Protein AF-0000000078039984 (afdb_homodimer)

Solvent-accessible surface area (backbone atoms only — not comparable to full-atom values): 11390 Å² total; per-residue (Å²): 97,23,42,37,40,38,31,55,52,96,92,36,78,38,3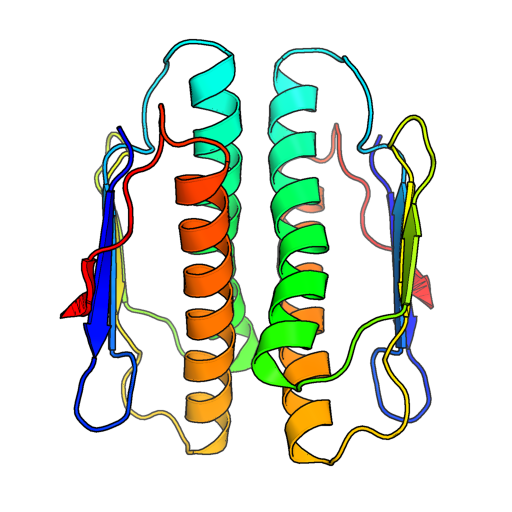5,42,36,39,32,44,51,37,68,92,58,56,72,70,52,41,32,51,24,34,27,52,49,44,49,55,51,37,45,48,52,35,43,23,71,75,57,74,42,66,49,49,73,47,69,43,90,81,45,27,34,38,34,42,34,61,55,80,86,60,50,73,70,40,42,50,50,50,50,52,51,49,50,37,43,50,53,43,49,45,50,42,16,70,77,37,54,87,46,24,44,73,62,43,78,80,94,24,44,39,38,38,32,57,52,98,92,36,76,39,36,39,37,37,32,44,50,38,67,93,57,56,72,70,52,41,32,52,24,34,26,53,48,44,49,56,51,36,45,48,51,36,42,23,71,75,57,74,41,66,48,49,74,47,69,44,91,80,46,26,34,40,34,43,35,60,54,79,86,61,50,74,70,41,43,51,51,50,49,52,50,48,50,38,44,50,54,43,48,46,50,41,18,69,76,36,54,87,46,25,44,72,61,43,80,80

Organism: NCBI:txid764290

Nearest PDB structures (foldseek):
  2idl-assembly1_A  TM=9.196E-01  e=1.134E-13  Streptococcus pneumoniae TIGR4
  2g0j-assembly2_C  TM=8.623E-01  e=5.498E-12  Streptococcus mutans
  2g0i-assembly1_A  TM=8.495E-01  e=1.062E-11  Streptococcus mutans
  7jvs-assembly1_D  TM=8.524E-01  e=1.211E-09  Staphylococcus aureus
  7kld-assembly1_B  TM=8.384E-01  e=1.797E-08  Staphylococcus aureus

Secondary structure (DSSP, 8-state):
-BEEEEEEETTEEEEEEEES--S---HHHHHHHHHHHHHHHHHHHHHHHHHS-PPEEEE-TTSSEEEEEPPSS--HHHHHHHHHHHHHHHHHHHHHHHH-TTTBPPPEE-/-BEEEEEEETTEEEEEEEES--S---HHHHHHHHHHHHHHHHHHHHHHHHHS-PPEEEE-TTSSEEEEEPPSS--HHHHHHHHHHHHHHHHHHHHHHHH-TTTBPPPEE-

Radius of gyration: 16.55 Å; Cα contacts (8 Å, |Δi|>4): 396; chains: 2; bounding box: 42×43×38 Å

pLDDT: mean 94.99, std 7.24, range [64.06, 98.94]

InterPro domains:
  IPR007422 Cysteine protease Prp [PF04327] (1-104)
  IPR007422 Cysteine protease Prp [PTHR39178] (1-104)
  IPR007422 Cysteine protease Prp [cd16332] (1-104)
  IPR036764 Cysteine protease Prp superfamily [G3DSA:3.30.70.1490] (1-109)
  IPR036764 Cysteine protease Prp superfamily [SSF118010] (1-105)

Structure (mmCIF, N/CA/C/O backbone):
data_AF-0000000078039984-model_v1
#
loop_
_entity.id
_entity.type
_entity.pdbx_description
1 polymer 'Ribosomal processing cysteine protease Prp'
#
loop_
_atom_site.group_PDB
_atom_site.id
_atom_site.type_symbol
_atom_site.label_atom_id
_atom_site.label_alt_id
_atom_site.label_comp_id
_atom_site.label_asym_id
_atom_site.label_entity_id
_atom_site.label_seq_id
_atom_site.pdbx_PDB_ins_code
_atom_site.Cartn_x
_atom_site.Cartn_y
_atom_site.Cartn_z
_atom_site.occupancy
_atom_site.B_iso_or_equiv
_atom_site.auth_seq_id
_atom_site.auth_comp_id
_atom_site.auth_asym_id
_atom_site.auth_atom_id
_atom_site.pdbx_PDB_model_num
ATOM 1 N N . MET A 1 1 ? 14.32 14.469 5.02 1 92.88 1 MET A N 1
ATOM 2 C CA . MET A 1 1 ? 14.359 13.742 3.756 1 92.88 1 MET A CA 1
ATOM 3 C C . MET A 1 1 ? 14.172 12.242 3.986 1 92.88 1 MET A C 1
ATOM 5 O O . MET A 1 1 ? 14.812 11.664 4.867 1 92.88 1 MET A O 1
ATOM 9 N N . ILE A 1 2 ? 13.344 11.734 3.363 1 95.94 2 ILE A N 1
ATOM 10 C CA . ILE A 1 2 ? 13.047 10.312 3.498 1 95.94 2 ILE A CA 1
ATOM 11 C C . ILE A 1 2 ? 13.914 9.5 2.537 1 95.94 2 ILE A C 1
ATOM 13 O O . ILE A 1 2 ? 14.008 9.828 1.351 1 95.94 2 ILE A O 1
ATOM 17 N N . GLN A 1 3 ? 14.547 8.43 2.988 1 97.31 3 GLN A N 1
ATOM 18 C CA . GLN A 1 3 ? 15.391 7.547 2.191 1 97.31 3 GLN A CA 1
ATOM 19 C C . GLN A 1 3 ? 14.945 6.09 2.32 1 97.31 3 GLN A C 1
ATOM 21 O O . GLN A 1 3 ? 14.57 5.645 3.406 1 97.31 3 GLN A O 1
ATOM 26 N N . ALA A 1 4 ? 14.977 5.426 1.217 1 98.69 4 ALA A N 1
ATOM 27 C CA . ALA A 1 4 ? 14.672 3.996 1.201 1 98.69 4 ALA A CA 1
ATOM 28 C C . ALA A 1 4 ? 15.797 3.197 0.554 1 98.69 4 ALA A C 1
ATOM 30 O O . ALA A 1 4 ? 16.375 3.633 -0.44 1 98.69 4 ALA A O 1
ATOM 31 N N . VAL A 1 5 ? 16.109 2.027 1.113 1 98.88 5 VAL A N 1
ATOM 32 C CA . VAL A 1 5 ? 17.062 1.066 0.567 1 98.88 5 VAL A CA 1
ATOM 33 C C . VAL A 1 5 ? 16.391 -0.301 0.433 1 98.88 5 VAL A C 1
ATOM 35 O O . VAL A 1 5 ? 15.828 -0.82 1.398 1 98.88 5 VAL A O 1
ATOM 38 N N . PHE A 1 6 ? 16.453 -0.852 -0.681 1 98.88 6 PHE A N 1
ATOM 39 C CA . PHE A 1 6 ? 15.945 -2.191 -0.953 1 98.88 6 PHE A CA 1
ATOM 40 C C . PHE A 1 6 ? 17.094 -3.164 -1.21 1 98.88 6 PHE A C 1
ATOM 42 O O . PHE A 1 6 ? 18.047 -2.832 -1.913 1 98.88 6 PHE A O 1
ATOM 49 N N . THR A 1 7 ? 16.969 -4.32 -0.694 1 98.81 7 THR A N 1
ATOM 50 C CA . THR A 1 7 ? 18.016 -5.328 -0.874 1 98.81 7 THR A CA 1
ATOM 51 C C . THR A 1 7 ? 17.453 -6.582 -1.535 1 98.81 7 THR A C 1
ATOM 53 O O . THR A 1 7 ? 16.391 -7.078 -1.135 1 98.81 7 THR A O 1
ATOM 56 N N . LYS A 1 8 ? 18.156 -7.039 -2.531 1 98.06 8 LYS A N 1
ATOM 57 C CA . LYS A 1 8 ? 17.797 -8.289 -3.193 1 98.06 8 LYS A CA 1
ATOM 58 C C . LYS A 1 8 ? 18.719 -9.43 -2.742 1 98.06 8 LYS A C 1
ATOM 60 O O . LYS A 1 8 ? 19.922 -9.25 -2.646 1 98.06 8 LYS A O 1
ATOM 65 N N . GLY A 1 9 ? 18.125 -10.508 -2.424 1 94.81 9 GLY A N 1
ATOM 66 C CA . GLY A 1 9 ? 18.859 -11.75 -2.211 1 94.81 9 GLY A CA 1
ATOM 67 C C . GLY A 1 9 ? 18.734 -12.719 -3.367 1 94.81 9 GLY A C 1
ATOM 68 O O . GLY A 1 9 ? 18.359 -12.328 -4.477 1 94.81 9 GLY A O 1
ATOM 69 N N . ALA A 1 10 ? 19.031 -14 -3.164 1 91.44 10 ALA A N 1
ATOM 70 C CA . ALA A 1 10 ? 19.031 -15.039 -4.195 1 91.44 10 ALA A CA 1
ATOM 71 C C . ALA A 1 10 ? 17.625 -15.273 -4.734 1 91.44 10 ALA A C 1
ATOM 73 O O . ALA A 1 10 ? 17.453 -15.555 -5.922 1 91.44 10 ALA A O 1
ATOM 74 N N . SER A 1 11 ? 16.609 -15.117 -3.842 1 92.88 11 SER A N 1
ATOM 75 C CA . SER A 1 11 ? 15.25 -15.469 -4.215 1 92.88 11 SER A CA 1
ATOM 76 C C . SER A 1 11 ? 14.398 -14.227 -4.453 1 92.88 11 SER A C 1
ATOM 78 O O . SER A 1 11 ? 13.172 -14.312 -4.527 1 92.88 11 SER A O 1
ATOM 80 N N . GLY A 1 12 ? 15.086 -13.055 -4.555 1 97.31 12 GLY A N 1
ATOM 81 C CA . GLY A 1 12 ? 14.328 -11.828 -4.746 1 97.31 12 GLY A CA 1
ATOM 82 C C . GLY A 1 12 ? 14.555 -10.812 -3.645 1 97.31 12 GLY A C 1
ATOM 83 O O . GLY A 1 12 ? 15.617 -10.781 -3.025 1 97.31 12 GLY A O 1
ATOM 84 N N . TRP A 1 13 ? 13.57 -9.945 -3.439 1 98.69 13 TRP A N 1
ATOM 85 C CA . TRP A 1 13 ? 13.68 -8.922 -2.402 1 98.69 13 TRP A CA 1
ATOM 86 C C . TRP A 1 13 ? 13.836 -9.555 -1.025 1 98.69 13 TRP A C 1
ATOM 88 O O . TRP A 1 13 ? 13.094 -10.484 -0.677 1 98.69 13 TRP A O 1
ATOM 98 N N . SER A 1 14 ? 14.695 -9.008 -0.249 1 98.5 14 SER A N 1
ATOM 99 C CA . SER A 1 14 ? 14.961 -9.664 1.025 1 98.5 14 SER A CA 1
ATOM 100 C C . SER A 1 14 ? 14.805 -8.695 2.191 1 98.5 14 SER A C 1
ATOM 102 O O . SER A 1 14 ? 14.625 -9.109 3.336 1 98.5 14 SER A O 1
ATOM 104 N N . GLU A 1 15 ? 14.93 -7.359 1.892 1 98.56 15 GLU A N 1
ATOM 105 C CA . GLU A 1 15 ? 14.938 -6.387 2.979 1 98.56 15 GLU A CA 1
ATOM 106 C C . GLU A 1 15 ? 14.625 -4.984 2.467 1 98.56 15 GLU A C 1
ATOM 108 O O . GLU A 1 15 ? 15.039 -4.609 1.368 1 98.56 15 GLU A O 1
ATOM 113 N N . MET A 1 16 ? 13.93 -4.195 3.266 1 98.44 16 MET A N 1
ATOM 114 C CA . MET A 1 16 ? 13.758 -2.766 3.029 1 98.44 16 MET A CA 1
ATOM 115 C C . MET A 1 16 ? 14.094 -1.962 4.281 1 98.44 16 MET A C 1
ATOM 117 O O . MET A 1 16 ? 13.75 -2.365 5.395 1 98.44 16 MET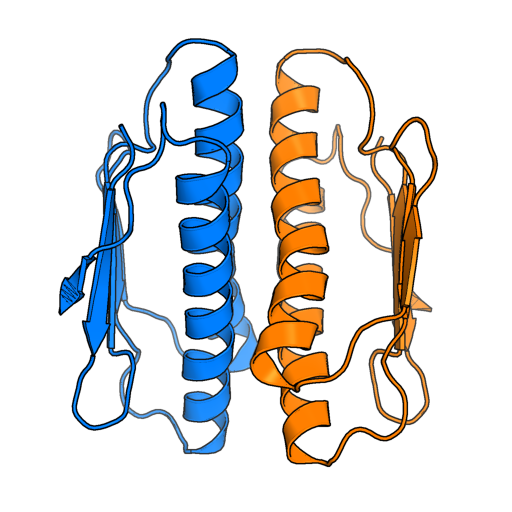 A O 1
ATOM 121 N N . GLU A 1 17 ? 14.734 -0.892 4.047 1 98.19 17 GLU A N 1
ATOM 122 C CA . GLU A 1 17 ? 15 0.1 5.082 1 98.19 17 GLU A CA 1
ATOM 123 C C . GLU A 1 17 ? 14.484 1.477 4.676 1 98.19 17 GLU A C 1
ATOM 125 O O . GLU A 1 17 ? 14.703 1.919 3.547 1 98.19 17 GLU A O 1
ATOM 130 N N . VAL A 1 18 ? 13.812 2.094 5.605 1 97.62 18 VAL A N 1
ATOM 131 C CA . VAL A 1 18 ? 13.312 3.445 5.379 1 97.62 18 VAL A CA 1
ATOM 132 C C . VAL A 1 18 ? 13.703 4.344 6.551 1 97.62 18 VAL A C 1
ATOM 134 O O . VAL A 1 18 ? 13.539 3.961 7.711 1 97.62 18 VAL A O 1
ATOM 137 N N . SER A 1 19 ? 14.234 5.477 6.238 1 95.56 19 SER A N 1
ATOM 138 C CA . SER A 1 19 ? 14.625 6.43 7.273 1 95.56 19 SER A CA 1
ATOM 139 C C . SER A 1 19 ? 14.203 7.848 6.902 1 95.56 19 SER A C 1
ATOM 141 O O . SER A 1 19 ? 13.906 8.125 5.742 1 95.56 19 SER A O 1
ATOM 143 N N . GLY A 1 20 ? 14.023 8.688 7.973 1 93.38 20 GLY A N 1
ATOM 144 C CA . GLY A 1 20 ? 13.781 10.109 7.75 1 93.38 20 GLY A CA 1
ATOM 145 C C . GLY A 1 20 ? 12.305 10.445 7.609 1 93.38 20 GLY A C 1
ATOM 146 O O . GLY A 1 20 ? 11.961 11.555 7.188 1 93.38 20 GLY A O 1
ATOM 147 N N . HIS A 1 21 ? 11.445 9.477 7.922 1 87.12 21 HIS A N 1
ATOM 148 C CA . HIS A 1 21 ? 10.023 9.68 7.672 1 87.12 21 HIS A CA 1
ATOM 149 C C . HIS A 1 21 ? 9.297 10.094 8.945 1 87.12 21 HIS A C 1
ATOM 151 O O . HIS A 1 21 ? 8.062 10.164 8.969 1 87.12 21 HIS A O 1
ATOM 157 N N . ALA A 1 22 ? 10.188 9.891 10.078 1 77.69 22 ALA A N 1
ATOM 158 C CA . ALA A 1 22 ? 9.586 10.383 11.312 1 77.69 22 ALA A CA 1
ATOM 159 C C . ALA A 1 22 ? 9.867 11.867 11.508 1 77.69 22 ALA A C 1
ATOM 161 O O . ALA A 1 22 ? 10.906 12.367 11.07 1 77.69 22 ALA A O 1
ATOM 162 N N . GLY A 1 23 ? 8.961 12.664 12.055 1 65.56 23 GLY A N 1
ATOM 163 C CA . GLY A 1 23 ? 9.266 14.016 12.477 1 65.56 23 GLY A CA 1
ATOM 164 C C . GLY A 1 23 ? 8.188 15.016 12.109 1 65.56 23 GLY A C 1
ATOM 165 O O . GLY A 1 23 ? 7.305 14.719 11.305 1 65.56 23 GLY A O 1
ATOM 166 N N . SER A 1 24 ? 8.031 15.906 13.086 1 64.19 24 SER A N 1
ATOM 167 C CA . SER A 1 24 ? 7.184 17.094 12.945 1 64.19 24 SER A CA 1
ATOM 168 C C . SER A 1 2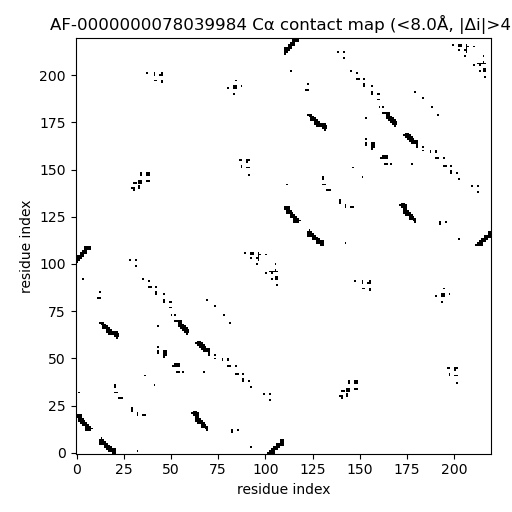4 ? 7.852 18.141 12.062 1 64.19 24 SER A C 1
ATOM 170 O O . SER A 1 24 ? 8.992 18.547 12.32 1 64.19 24 SER A O 1
ATOM 172 N N . GLY A 1 25 ? 7.574 17.938 10.711 1 68.56 25 GLY A N 1
ATOM 173 C CA . GLY A 1 25 ? 8.055 19.016 9.852 1 68.56 25 GLY A CA 1
ATOM 174 C C . GLY A 1 25 ? 6.949 19.906 9.336 1 68.56 25 GLY A C 1
ATOM 175 O O . GLY A 1 25 ? 5.918 20.078 9.992 1 68.56 25 GLY A O 1
ATOM 176 N N . GLU A 1 26 ? 7.27 20.531 8.391 1 83.81 26 GLU A N 1
ATOM 177 C CA . GLU A 1 26 ? 6.285 21.359 7.695 1 83.81 26 GLU A CA 1
ATOM 178 C C . GLU A 1 26 ? 5.102 20.516 7.223 1 83.81 26 GLU A C 1
ATOM 180 O O . GLU A 1 26 ? 5.223 19.312 7.047 1 83.81 26 GLU A O 1
ATOM 185 N N . TYR A 1 27 ? 3.951 21.156 7.16 1 86.62 27 TYR A N 1
ATOM 186 C CA . TYR A 1 27 ? 2.693 20.531 6.785 1 86.62 27 TYR A CA 1
ATOM 187 C C . TYR A 1 27 ? 2.891 19.578 5.617 1 86.62 27 TYR A C 1
ATOM 189 O O . TYR A 1 27 ? 2.475 18.406 5.68 1 86.62 27 TYR A O 1
ATOM 197 N N . GLY A 1 28 ? 3.572 19.938 4.547 1 89.5 28 GLY A N 1
ATOM 198 C CA . GLY A 1 28 ? 3.824 19.109 3.383 1 89.5 28 GLY A CA 1
ATOM 199 C C . GLY A 1 28 ? 4.637 17.859 3.699 1 89.5 28 GLY A C 1
ATOM 200 O O . GLY A 1 28 ? 4.34 16.781 3.195 1 89.5 28 GLY A O 1
ATOM 201 N N . PHE A 1 29 ? 5.543 18 4.508 1 93.56 29 PHE A N 1
ATOM 202 C CA . PHE A 1 29 ? 6.379 16.875 4.918 1 93.56 29 PHE A CA 1
ATOM 203 C C . PHE A 1 29 ? 5.562 15.852 5.707 1 93.56 29 PHE A C 1
ATOM 205 O O . PHE A 1 29 ? 5.695 14.648 5.488 1 93.56 29 PHE A O 1
ATOM 212 N N . ASP A 1 30 ? 4.703 16.328 6.598 1 92.94 30 ASP A N 1
ATOM 213 C CA . ASP A 1 30 ? 3.867 15.445 7.402 1 92.94 30 ASP A CA 1
ATOM 214 C C . ASP A 1 30 ? 2.953 14.602 6.516 1 92.94 30 ASP A C 1
ATOM 216 O O . ASP A 1 30 ? 2.709 13.422 6.805 1 92.94 30 ASP A O 1
ATOM 220 N N . ILE A 1 31 ? 2.479 15.156 5.414 1 93.38 31 ILE A N 1
ATOM 221 C CA . ILE A 1 31 ? 1.598 14.477 4.473 1 93.38 31 ILE A CA 1
ATOM 222 C C . ILE A 1 31 ? 2.354 13.344 3.789 1 93.38 31 ILE A C 1
ATOM 224 O O . ILE A 1 31 ? 1.863 12.211 3.73 1 93.38 31 ILE A O 1
ATOM 228 N N . VAL A 1 32 ? 3.576 13.648 3.367 1 95.62 32 VAL A N 1
ATOM 229 C CA . VAL A 1 32 ? 4.391 12.664 2.664 1 95.62 32 VAL A CA 1
ATOM 230 C C . VAL A 1 32 ? 4.832 11.57 3.635 1 95.62 32 VAL A C 1
ATOM 232 O O . VAL A 1 32 ? 4.84 10.391 3.287 1 95.62 32 VAL A O 1
ATOM 235 N N . CYS A 1 33 ? 5.152 11.961 4.824 1 95.19 33 CYS A N 1
ATOM 236 C CA . CYS A 1 33 ? 5.535 10.984 5.844 1 95.19 33 CYS A CA 1
ATOM 237 C C . CYS A 1 33 ? 4.402 10 6.102 1 95.19 33 CYS A C 1
ATOM 239 O O . CYS A 1 33 ? 4.648 8.805 6.281 1 95.19 33 CYS A O 1
ATOM 241 N N . SER A 1 34 ? 3.191 10.523 6.211 1 94.44 34 SER A N 1
ATOM 242 C CA . SER A 1 34 ? 2.031 9.664 6.418 1 94.44 34 SER A CA 1
ATOM 243 C C . SER A 1 34 ? 1.876 8.656 5.281 1 94.44 34 SER A C 1
ATOM 245 O O . SER A 1 34 ? 1.591 7.48 5.52 1 94.44 34 SER A O 1
ATOM 247 N N . ALA A 1 35 ? 2.037 9.102 4.035 1 96.31 35 ALA A N 1
ATOM 248 C CA . ALA A 1 35 ? 1.955 8.227 2.869 1 96.31 35 ALA A CA 1
ATOM 249 C C . ALA A 1 35 ? 3.004 7.121 2.939 1 96.31 35 ALA A C 1
ATOM 251 O O . ALA A 1 35 ? 2.693 5.949 2.723 1 96.31 35 ALA A O 1
ATOM 252 N N . VAL A 1 36 ? 4.219 7.441 3.291 1 97.44 36 VAL A N 1
ATOM 253 C CA . VAL A 1 36 ? 5.324 6.492 3.365 1 97.44 36 VAL A CA 1
ATOM 254 C C . VAL A 1 36 ? 5.074 5.496 4.496 1 97.44 36 VAL A C 1
ATOM 256 O O . VAL A 1 36 ? 5.25 4.289 4.316 1 97.44 36 VAL A O 1
ATOM 259 N N . SER A 1 37 ? 4.668 5.977 5.648 1 95.62 37 SER A N 1
ATOM 260 C CA . SER A 1 37 ? 4.383 5.109 6.785 1 95.62 37 SER A CA 1
ATOM 261 C C . SER A 1 37 ? 3.271 4.117 6.461 1 95.62 37 SER A C 1
ATOM 263 O O . SER A 1 37 ? 3.367 2.936 6.797 1 95.62 37 SER A O 1
ATOM 265 N N . MET A 1 38 ? 2.219 4.617 5.848 1 97.25 38 MET A N 1
ATOM 266 C CA . MET A 1 38 ? 1.103 3.752 5.484 1 97.25 38 MET A CA 1
ATOM 267 C C . MET A 1 38 ? 1.561 2.641 4.543 1 97.25 38 MET A C 1
ATOM 269 O O . MET A 1 38 ? 1.209 1.476 4.734 1 97.25 38 MET A O 1
ATOM 273 N N . LEU A 1 39 ? 2.354 2.979 3.549 1 98.5 39 LEU A N 1
ATOM 274 C CA . LEU A 1 39 ? 2.83 1.999 2.578 1 98.5 39 LEU A CA 1
ATOM 275 C C . LEU A 1 39 ? 3.672 0.923 3.258 1 98.5 39 LEU A C 1
ATOM 277 O O . LEU A 1 39 ? 3.432 -0.271 3.064 1 98.5 39 LEU A O 1
ATOM 281 N N . THR A 1 40 ? 4.605 1.323 4.074 1 98.19 40 THR A N 1
ATOM 282 C CA . THR A 1 40 ? 5.613 0.404 4.59 1 98.19 40 THR A CA 1
ATOM 283 C C . THR A 1 40 ? 5.059 -0.407 5.758 1 98.19 40 THR A C 1
ATOM 285 O O . THR A 1 40 ? 5.309 -1.61 5.859 1 98.19 40 THR A O 1
ATOM 288 N N . LEU A 1 41 ? 4.297 0.241 6.621 1 97.19 41 LEU A N 1
ATOM 289 C CA . LEU A 1 41 ? 3.732 -0.492 7.75 1 97.19 41 LEU A CA 1
ATOM 290 C C . LEU A 1 41 ? 2.611 -1.42 7.293 1 97.19 41 LEU A C 1
ATOM 292 O O . LEU A 1 41 ? 2.467 -2.529 7.812 1 97.19 41 LEU A O 1
ATOM 296 N N . ASN A 1 42 ? 1.811 -0.962 6.418 1 98.75 42 ASN A N 1
ATOM 297 C CA . ASN A 1 42 ? 0.79 -1.851 5.867 1 98.75 42 ASN A CA 1
ATOM 298 C C . ASN A 1 42 ? 1.411 -3.059 5.176 1 98.75 42 ASN A C 1
ATOM 300 O O . ASN A 1 42 ? 0.853 -4.156 5.211 1 98.75 42 ASN A O 1
ATOM 304 N N . PHE A 1 43 ? 2.541 -2.881 4.457 1 98.88 43 PHE A N 1
ATOM 305 C CA . PHE A 1 43 ? 3.297 -3.98 3.873 1 98.88 43 PHE A CA 1
ATOM 306 C C . PHE A 1 43 ? 3.6 -5.047 4.922 1 98.88 43 PHE A C 1
ATOM 308 O O . PHE A 1 43 ? 3.268 -6.219 4.734 1 98.88 43 PHE A O 1
ATOM 315 N N . ALA A 1 44 ? 4.145 -4.672 6.008 1 98.56 44 ALA A N 1
ATOM 316 C CA . ALA A 1 44 ? 4.496 -5.613 7.066 1 98.56 44 ALA A CA 1
ATOM 317 C C . ALA A 1 44 ? 3.252 -6.312 7.609 1 98.56 44 ALA A C 1
ATOM 319 O O . ALA A 1 44 ? 3.248 -7.535 7.793 1 98.56 44 ALA A O 1
ATOM 320 N N . ASN A 1 45 ? 2.186 -5.586 7.848 1 98.44 45 ASN A N 1
ATOM 321 C CA . ASN A 1 45 ? 0.945 -6.16 8.359 1 98.44 45 ASN A CA 1
ATOM 322 C C . ASN A 1 45 ? 0.322 -7.133 7.363 1 98.44 45 ASN A C 1
ATOM 324 O O . ASN A 1 45 ? -0.153 -8.203 7.75 1 98.44 45 ASN A O 1
ATOM 328 N N . SER A 1 46 ? 0.283 -6.723 6.109 1 98.88 46 SER A N 1
ATOM 329 C CA . SER A 1 46 ? -0.289 -7.566 5.066 1 98.88 46 SER A CA 1
ATOM 330 C C . SER A 1 46 ? 0.476 -8.883 4.938 1 98.88 46 SER A C 1
ATOM 332 O O . SER A 1 46 ? -0.126 -9.938 4.742 1 98.88 46 SER A O 1
ATOM 334 N N . VAL A 1 47 ? 1.831 -8.805 5.004 1 98.81 47 VAL A N 1
ATOM 335 C CA . VAL A 1 47 ? 2.641 -10.016 4.949 1 98.81 47 VAL A CA 1
ATOM 336 C C . VAL A 1 47 ? 2.211 -10.977 6.062 1 98.81 47 VAL A C 1
ATOM 338 O O . VAL A 1 47 ? 1.977 -12.164 5.812 1 98.81 47 VAL A O 1
ATOM 341 N N . GLU A 1 48 ? 2.1 -10.445 7.223 1 98.56 48 GLU A N 1
ATOM 342 C CA . GLU A 1 48 ? 1.718 -11.281 8.352 1 98.56 48 GLU A CA 1
ATOM 343 C C . GLU A 1 48 ? 0.344 -11.914 8.133 1 98.56 48 GLU A C 1
ATOM 345 O O . GLU A 1 48 ? 0.177 -13.125 8.289 1 98.56 48 GLU A O 1
ATOM 350 N N . VAL A 1 49 ? -0.621 -11.125 7.789 1 98.69 49 VAL A N 1
ATOM 351 C CA . VAL A 1 49 ? -2.002 -11.586 7.672 1 98.69 49 VAL A CA 1
ATOM 352 C C . VAL A 1 49 ? -2.125 -12.578 6.52 1 98.69 49 VAL A C 1
ATOM 354 O O . VAL A 1 49 ? -2.809 -13.594 6.641 1 98.69 49 VAL A O 1
ATOM 357 N N . LEU A 1 50 ? -1.424 -12.352 5.406 1 98.75 50 LEU A N 1
ATOM 358 C CA . LEU A 1 50 ? -1.657 -13.133 4.195 1 98.75 50 LEU A CA 1
ATOM 359 C C . LEU A 1 50 ? -0.776 -14.375 4.168 1 98.75 50 LEU A C 1
ATOM 361 O O . LEU A 1 50 ? -1.067 -15.328 3.447 1 98.75 50 LEU A O 1
ATOM 365 N N . THR A 1 51 ? 0.337 -14.398 4.914 1 98.5 51 THR A N 1
ATOM 366 C CA . THR A 1 51 ? 1.245 -15.539 4.852 1 98.5 51 THR A CA 1
ATOM 367 C C . THR A 1 51 ? 1.245 -16.297 6.172 1 98.5 51 THR A C 1
ATOM 369 O O . THR A 1 51 ? 1.729 -17.438 6.238 1 98.5 51 THR A O 1
ATOM 372 N N . GLY A 1 52 ? 0.729 -15.625 7.227 1 98.19 52 GLY A N 1
ATOM 373 C CA . GLY A 1 52 ? 0.814 -16.203 8.555 1 98.19 52 GLY A CA 1
ATOM 374 C C . GLY A 1 52 ? 2.209 -16.141 9.148 1 98.19 52 GLY A C 1
ATOM 375 O O . GLY A 1 52 ? 2.482 -16.766 10.172 1 98.19 52 GLY A O 1
ATOM 376 N N . ARG A 1 53 ? 3.084 -15.43 8.469 1 97.5 53 ARG A N 1
ATOM 377 C CA . ARG A 1 53 ? 4.465 -15.266 8.914 1 97.5 53 ARG A CA 1
ATOM 378 C C . ARG A 1 53 ? 4.762 -13.812 9.258 1 97.5 53 ARG A C 1
ATOM 380 O O . ARG A 1 53 ? 4.379 -12.898 8.523 1 97.5 53 ARG A O 1
ATOM 387 N N . GLU A 1 54 ? 5.422 -13.656 10.328 1 96.12 54 GLU A N 1
ATOM 388 C CA . GLU A 1 54 ? 5.754 -12.297 10.742 1 96.12 54 GLU A CA 1
ATOM 389 C C . GLU A 1 54 ? 7.07 -11.844 10.125 1 96.12 54 GLU A C 1
ATOM 391 O O . GLU A 1 54 ? 8.094 -12.523 10.25 1 96.12 54 GLU A O 1
ATOM 396 N N . ALA A 1 55 ? 7.039 -10.695 9.445 1 94.44 55 ALA A N 1
ATOM 397 C CA . ALA A 1 55 ? 8.297 -10.062 9.055 1 94.44 55 ALA A CA 1
ATOM 398 C C . ALA A 1 55 ? 9.055 -9.555 10.273 1 94.44 55 ALA A C 1
ATOM 400 O O . ALA A 1 55 ? 8.453 -9.164 11.273 1 94.44 55 ALA A O 1
ATOM 401 N N . GLN A 1 56 ? 10.305 -9.617 10.281 1 94.69 56 GLN A N 1
ATOM 402 C CA . GLN A 1 56 ? 11.086 -8.961 11.32 1 94.69 56 GLN A CA 1
ATOM 403 C C . GLN A 1 56 ? 11.125 -7.453 11.109 1 94.69 56 GLN A C 1
ATOM 405 O O . GLN A 1 56 ? 11.516 -6.98 10.039 1 94.69 56 GLN A O 1
ATOM 410 N N . ILE A 1 57 ? 10.719 -6.758 12.078 1 96.62 57 ILE A N 1
ATOM 411 C CA . ILE A 1 57 ? 10.641 -5.309 11.969 1 96.62 57 ILE A CA 1
ATOM 412 C C . ILE A 1 57 ? 11.539 -4.66 13.023 1 96.62 57 ILE A C 1
ATOM 414 O O . ILE A 1 57 ? 11.484 -5.023 14.195 1 96.62 57 ILE A O 1
ATOM 418 N N . GLU A 1 58 ? 12.391 -3.84 12.578 1 95.12 58 GLU A N 1
ATOM 419 C CA . GLU A 1 58 ? 13.148 -2.951 13.453 1 95.12 58 GLU A CA 1
ATOM 420 C C . GLU A 1 58 ? 12.719 -1.499 13.273 1 95.12 58 GLU A C 1
ATOM 422 O O . GLU A 1 58 ? 12.695 -0.987 12.148 1 95.12 58 GLU A O 1
ATOM 427 N N . MET A 1 59 ? 12.344 -0.836 14.336 1 92.31 59 MET A N 1
ATOM 428 C CA . MET A 1 59 ? 11.922 0.562 14.305 1 92.31 59 MET A CA 1
ATOM 429 C C . MET A 1 59 ? 12.633 1.369 15.383 1 92.31 59 MET A C 1
ATOM 431 O O . MET A 1 59 ? 12.875 0.863 16.484 1 92.31 59 MET A O 1
ATOM 435 N N . ALA A 1 60 ? 13.008 2.586 15.016 1 86.56 60 ALA A N 1
ATOM 436 C CA . ALA A 1 60 ? 13.547 3.482 16.031 1 86.56 60 ALA A CA 1
ATOM 437 C C . ALA A 1 60 ? 12.43 4.086 16.875 1 86.56 60 ALA A C 1
ATOM 439 O O . ALA A 1 60 ? 11.328 4.332 16.375 1 86.56 60 ALA A O 1
ATOM 440 N N . ASP A 1 61 ? 12.812 4.391 18.094 1 71.06 61 ASP A N 1
ATOM 441 C CA . ASP A 1 61 ? 11.828 4.871 19.062 1 71.06 61 ASP A CA 1
ATOM 442 C C . ASP A 1 61 ? 11.211 6.188 18.609 1 71.06 61 ASP A C 1
ATOM 444 O O . ASP A 1 61 ? 10.008 6.414 18.797 1 71.06 61 ASP A O 1
ATOM 448 N N . GLU A 1 62 ? 12.047 7.047 18.172 1 69.06 62 GLU A N 1
ATOM 449 C CA . GLU A 1 62 ? 11.547 8.367 17.797 1 69.06 62 GLU A CA 1
ATOM 450 C C . GLU A 1 62 ? 10.961 8.359 16.391 1 69.06 62 GLU A C 1
ATOM 452 O O . GLU A 1 62 ? 10.5 9.391 15.891 1 69.06 62 GLU A O 1
ATOM 457 N N . GLY A 1 63 ? 10.742 7.219 15.922 1 73.5 63 GLY A N 1
ATOM 458 C CA . GLY A 1 63 ? 10.312 7.148 14.531 1 73.5 63 GLY A CA 1
ATOM 459 C C . GLY A 1 63 ? 11.414 7.504 13.555 1 73.5 63 GLY A C 1
ATOM 460 O O . GLY A 1 63 ? 12.57 7.668 13.938 1 73.5 63 GLY A O 1
ATOM 461 N N . GLY A 1 64 ? 11.242 7.262 12.383 1 85.44 64 GLY A N 1
ATOM 462 C CA . GLY A 1 64 ? 12.156 7.777 11.375 1 85.44 64 GLY A CA 1
ATOM 463 C C . GLY A 1 64 ? 13.047 6.707 10.773 1 85.44 64 GLY A C 1
ATOM 464 O O . GLY A 1 64 ? 13.844 6.988 9.883 1 85.44 64 GLY A O 1
ATOM 465 N N . TYR A 1 65 ? 12.945 5.633 11.508 1 94.56 65 TYR A N 1
ATOM 466 C CA . TYR A 1 65 ? 13.68 4.508 10.93 1 94.56 65 TYR A CA 1
ATOM 467 C C . TYR A 1 65 ? 12.844 3.234 10.977 1 94.56 65 TYR A C 1
ATOM 469 O O . TYR A 1 65 ? 12.242 2.916 12.008 1 94.56 65 TYR A O 1
ATOM 477 N N . LEU A 1 66 ? 12.82 2.553 9.938 1 96.88 66 LEU A N 1
ATOM 478 C CA . LEU A 1 66 ? 12.094 1.294 9.789 1 96.88 66 LEU A CA 1
ATOM 479 C C . LEU A 1 66 ? 12.891 0.311 8.938 1 96.88 66 LEU A C 1
ATOM 481 O O . LEU A 1 66 ? 13.391 0.669 7.867 1 96.88 66 LEU A O 1
ATOM 485 N N . ARG A 1 67 ? 13.109 -0.886 9.453 1 98.19 67 ARG A N 1
ATOM 486 C CA . ARG A 1 67 ? 13.727 -1.98 8.719 1 98.19 67 ARG A CA 1
ATOM 487 C C . ARG A 1 67 ? 12.852 -3.227 8.742 1 98.19 67 ARG A C 1
ATOM 489 O O . ARG A 1 67 ? 12.406 -3.652 9.812 1 98.19 67 ARG A O 1
ATOM 496 N N . ILE A 1 68 ? 12.539 -3.82 7.621 1 98.56 68 ILE A N 1
ATOM 497 C CA . ILE A 1 68 ? 11.703 -5.008 7.484 1 98.56 68 ILE A CA 1
ATOM 498 C C . ILE A 1 68 ? 12.477 -6.102 6.75 1 98.56 68 ILE A C 1
ATOM 500 O O . ILE A 1 68 ? 12.977 -5.883 5.645 1 98.56 68 ILE A O 1
ATOM 504 N N . LEU A 1 69 ? 12.516 -7.285 7.309 1 98.25 69 LEU A N 1
ATOM 505 C CA . LEU A 1 69 ? 13.234 -8.422 6.742 1 98.25 69 LEU A CA 1
ATOM 506 C C . LEU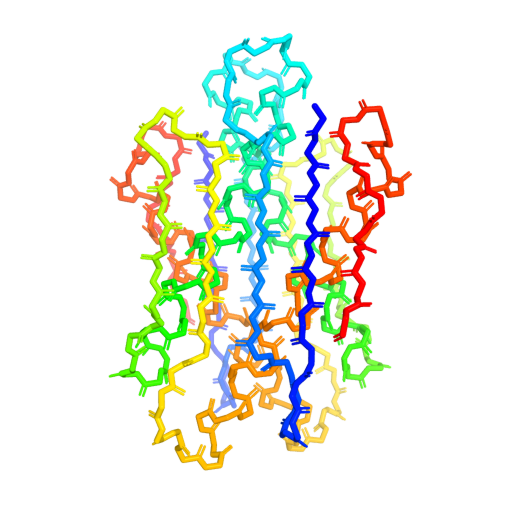 A 1 69 ? 12.258 -9.523 6.324 1 98.25 69 LEU A C 1
ATOM 508 O O . LEU A 1 69 ? 11.289 -9.805 7.035 1 98.25 69 LEU A O 1
ATOM 512 N N . ARG A 1 70 ? 12.625 -10.109 5.309 1 97.94 70 ARG A N 1
ATOM 513 C CA . ARG A 1 70 ? 11.844 -11.227 4.789 1 97.94 70 ARG A CA 1
ATOM 514 C C . ARG A 1 70 ? 11.711 -12.328 5.832 1 97.94 70 ARG A C 1
ATOM 516 O O . ARG A 1 70 ? 12.695 -12.734 6.445 1 97.94 70 ARG A O 1
ATOM 523 N N . PRO A 1 71 ? 10.516 -12.844 6.047 1 97.62 71 PRO A N 1
ATOM 524 C CA . PRO A 1 71 ? 10.391 -14 6.934 1 97.62 71 PRO A CA 1
ATOM 525 C C . PRO A 1 71 ? 11.133 -15.234 6.41 1 97.62 71 PRO A C 1
ATOM 527 O O . PRO A 1 71 ? 11.328 -15.367 5.199 1 97.62 71 PRO A O 1
ATOM 530 N N . GLN A 1 72 ? 11.414 -16.109 7.305 1 94.94 72 GLN A N 1
ATOM 531 C CA . GLN A 1 72 ? 12.062 -17.359 6.922 1 94.94 72 GLN A CA 1
ATOM 532 C C . GLN A 1 72 ? 11.039 -18.438 6.633 1 94.94 72 GLN A C 1
ATOM 534 O O . GLN A 1 72 ? 9.914 -18.391 7.137 1 94.94 72 GLN A O 1
ATOM 539 N N . GLY A 1 73 ? 11.406 -19.312 5.816 1 95.06 73 GLY A N 1
ATOM 540 C CA . GLY A 1 73 ? 10.641 -20.547 5.629 1 95.06 73 GLY A CA 1
ATOM 541 C C . GLY A 1 73 ? 9.352 -20.328 4.852 1 95.06 73 GLY A C 1
ATOM 542 O O . GLY A 1 73 ? 8.367 -21.031 5.062 1 95.06 73 GLY A O 1
ATOM 543 N N . LEU A 1 74 ? 9.312 -19.406 4.027 1 97 74 LEU A N 1
ATOM 544 C CA . LEU A 1 74 ? 8.125 -19.172 3.215 1 97 74 LEU A CA 1
ATOM 545 C C . LEU A 1 74 ? 7.926 -20.297 2.207 1 97 74 LEU A C 1
ATOM 547 O O . LEU A 1 74 ? 8.883 -20.734 1.569 1 97 74 LEU A O 1
ATOM 551 N N . THR A 1 75 ? 6.707 -20.781 2.139 1 98 75 THR A N 1
ATOM 552 C CA . THR A 1 75 ? 6.363 -21.641 1.014 1 98 75 THR A CA 1
ATOM 553 C C . THR A 1 75 ? 6.441 -20.875 -0.301 1 98 75 THR A C 1
ATOM 555 O O . THR A 1 75 ? 6.484 -19.641 -0.302 1 98 75 THR A O 1
ATOM 558 N N . PRO A 1 76 ? 6.426 -21.516 -1.414 1 97.56 76 PRO A N 1
ATOM 559 C CA . PRO A 1 76 ? 6.461 -20.828 -2.703 1 97.56 76 PRO A CA 1
ATOM 560 C C . PRO A 1 76 ? 5.316 -19.828 -2.871 1 97.56 76 PRO A C 1
ATOM 562 O O . PRO A 1 76 ? 5.523 -18.734 -3.389 1 97.56 76 PRO A O 1
ATOM 565 N N . ASP A 1 77 ? 4.152 -20.219 -2.443 1 97.69 77 ASP A N 1
ATOM 566 C CA . ASP A 1 77 ? 3.004 -19.328 -2.541 1 97.69 77 ASP A CA 1
ATOM 567 C C . ASP A 1 77 ? 3.186 -18.094 -1.648 1 97.69 77 ASP A C 1
ATOM 569 O O . ASP A 1 77 ? 2.871 -16.969 -2.053 1 97.69 77 ASP A O 1
ATOM 573 N N . GLN A 1 78 ? 3.662 -18.312 -0.466 1 98.12 78 GLN A N 1
ATOM 574 C CA . GLN A 1 78 ? 3.918 -17.219 0.458 1 98.12 78 GLN A CA 1
ATOM 575 C C . GLN A 1 78 ? 5.012 -16.297 -0.075 1 98.12 78 GLN A C 1
ATOM 577 O O . GLN A 1 78 ? 4.957 -15.078 0.122 1 98.12 78 GLN A O 1
ATOM 582 N N . GLU A 1 79 ? 5.973 -16.906 -0.691 1 98 79 GLU A N 1
ATOM 583 C CA . GLU A 1 79 ? 7.047 -16.141 -1.316 1 98 79 GLU A CA 1
ATOM 584 C C . GLU A 1 79 ? 6.5 -15.211 -2.396 1 98 79 GLU A C 1
ATOM 586 O O . GLU A 1 79 ? 6.914 -14.047 -2.492 1 98 79 GLU A O 1
ATOM 591 N N . LYS A 1 80 ? 5.602 -15.672 -3.141 1 98.31 80 LYS A N 1
ATOM 592 C CA . LYS A 1 80 ? 4.977 -14.844 -4.164 1 98.31 80 LYS A CA 1
ATOM 593 C C . LYS A 1 80 ? 4.262 -13.648 -3.543 1 98.31 80 LYS A C 1
ATOM 595 O O . LYS A 1 80 ? 4.312 -12.539 -4.078 1 98.31 80 LYS A O 1
ATOM 600 N N . VAL A 1 81 ? 3.625 -13.859 -2.428 1 98.69 81 VAL A N 1
ATOM 601 C CA . VAL A 1 81 ? 2.955 -12.789 -1.704 1 98.69 81 VAL A CA 1
ATOM 602 C C . VAL A 1 81 ? 3.979 -11.75 -1.256 1 98.69 81 VAL A C 1
ATOM 604 O O . VAL A 1 81 ? 3.812 -10.555 -1.517 1 98.69 81 VAL A O 1
ATOM 607 N N . TRP A 1 82 ? 5.059 -12.172 -0.652 1 98.69 82 TRP A N 1
ATOM 608 C CA . TRP A 1 82 ? 6.121 -11.289 -0.187 1 98.69 82 TRP A CA 1
ATOM 609 C C . TRP A 1 82 ? 6.664 -10.445 -1.332 1 98.69 82 TRP A C 1
ATOM 611 O O . TRP A 1 82 ? 6.73 -9.219 -1.223 1 98.69 82 TRP A O 1
ATOM 621 N N . GLN A 1 83 ? 6.953 -11.117 -2.426 1 98.81 83 GLN A N 1
ATOM 622 C CA . GLN A 1 83 ? 7.574 -10.422 -3.547 1 98.81 83 GLN A CA 1
ATOM 623 C C . GLN A 1 83 ? 6.602 -9.438 -4.195 1 98.81 83 GLN A C 1
ATOM 625 O O . GLN A 1 83 ? 6.992 -8.336 -4.59 1 98.81 83 GLN A O 1
ATOM 630 N N . THR A 1 84 ? 5.379 -9.836 -4.312 1 98.94 84 THR A N 1
ATOM 631 C CA . THR A 1 84 ? 4.363 -8.977 -4.914 1 98.94 84 THR A CA 1
ATOM 632 C C . THR A 1 84 ? 4.148 -7.723 -4.07 1 98.94 84 THR A C 1
ATOM 634 O O . THR A 1 84 ? 4.145 -6.605 -4.594 1 98.94 84 THR A O 1
ATOM 637 N N . LEU A 1 85 ? 4 -7.918 -2.781 1 98.94 85 LEU A N 1
ATOM 638 C CA . LEU A 1 85 ? 3.775 -6.785 -1.891 1 98.94 85 LEU A CA 1
ATOM 639 C C . LEU A 1 85 ? 5 -5.879 -1.842 1 98.94 85 LEU A C 1
ATOM 641 O O . LEU A 1 85 ? 4.871 -4.652 -1.802 1 98.94 85 LEU A O 1
ATOM 645 N N . PHE A 1 86 ? 6.156 -6.461 -1.858 1 98.94 86 PHE A N 1
ATOM 646 C CA . PHE A 1 86 ? 7.398 -5.691 -1.869 1 98.94 86 PHE A CA 1
ATOM 647 C C . PHE A 1 86 ? 7.484 -4.824 -3.119 1 98.94 86 PHE A C 1
ATOM 649 O O . PHE A 1 86 ? 7.785 -3.633 -3.033 1 98.94 86 PHE A O 1
ATOM 656 N N . ASP A 1 87 ? 7.203 -5.434 -4.23 1 98.94 87 ASP A N 1
ATOM 657 C CA . ASP A 1 87 ? 7.211 -4.688 -5.484 1 98.94 87 ASP A CA 1
ATOM 658 C C . ASP A 1 87 ? 6.238 -3.512 -5.426 1 98.94 87 ASP A C 1
ATOM 660 O O . ASP A 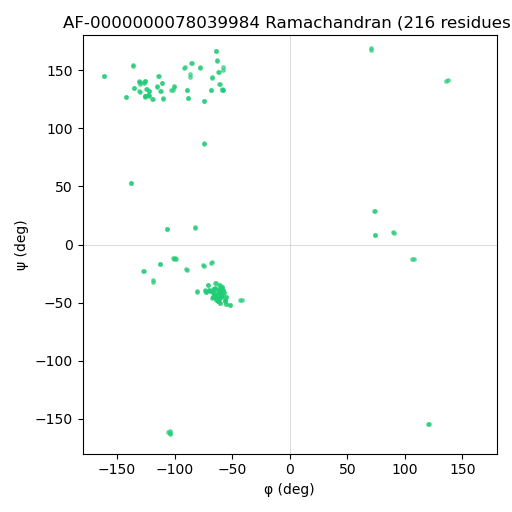1 87 ? 6.523 -2.436 -5.957 1 98.94 87 ASP A O 1
ATOM 664 N N . SER A 1 88 ? 5.137 -3.738 -4.828 1 98.94 88 SER A N 1
ATOM 665 C CA . SER A 1 88 ? 4.148 -2.674 -4.703 1 98.94 88 SER A CA 1
ATOM 666 C C . SER A 1 88 ? 4.695 -1.502 -3.895 1 98.94 88 SER A C 1
ATOM 668 O O . SER A 1 88 ? 4.5 -0.342 -4.266 1 98.94 88 SER A O 1
ATOM 670 N N . VAL A 1 89 ? 5.402 -1.754 -2.777 1 98.94 89 VAL A N 1
ATOM 671 C CA . VAL A 1 89 ? 6.004 -0.695 -1.976 1 98.94 89 VAL A CA 1
ATOM 672 C C . VAL A 1 89 ? 7.07 0.031 -2.795 1 98.94 89 VAL A C 1
ATOM 674 O O . VAL A 1 89 ? 7.133 1.263 -2.791 1 98.94 89 VAL A O 1
ATOM 677 N N . ARG A 1 90 ? 7.863 -0.744 -3.445 1 98.88 90 ARG A N 1
ATOM 678 C CA . ARG A 1 90 ? 8.898 -0.15 -4.289 1 98.88 90 ARG A CA 1
ATOM 679 C C . ARG A 1 90 ? 8.289 0.816 -5.301 1 98.88 90 ARG A C 1
ATOM 681 O O . ARG A 1 90 ? 8.766 1.945 -5.449 1 98.88 90 ARG A O 1
ATOM 688 N N . ILE A 1 91 ? 7.301 0.381 -6.027 1 98.88 91 ILE A N 1
ATOM 689 C CA . ILE A 1 91 ? 6.621 1.2 -7.023 1 98.88 91 ILE A CA 1
ATOM 690 C C . ILE A 1 91 ? 6.109 2.484 -6.375 1 98.88 91 ILE A C 1
ATOM 692 O O . ILE A 1 91 ? 6.289 3.576 -6.918 1 98.88 91 ILE A O 1
ATOM 696 N N . GLY A 1 92 ? 5.492 2.389 -5.203 1 98.88 92 GLY A N 1
ATOM 697 C CA . GLY A 1 92 ? 4.957 3.539 -4.492 1 98.88 92 GLY A CA 1
ATOM 698 C C . GLY A 1 92 ? 6.023 4.535 -4.082 1 98.88 92 GLY A C 1
ATOM 699 O O . GLY A 1 92 ? 5.852 5.746 -4.254 1 98.88 92 GLY A O 1
ATOM 700 N N . LEU A 1 93 ? 7.121 4.051 -3.516 1 98.81 93 LEU A N 1
ATOM 701 C CA . LEU A 1 93 ? 8.18 4.938 -3.047 1 98.81 93 LEU A CA 1
ATOM 702 C C . LEU A 1 93 ? 8.922 5.566 -4.223 1 98.81 93 LEU A C 1
ATOM 704 O O . LEU A 1 93 ? 9.359 6.715 -4.141 1 98.81 93 LEU A O 1
ATOM 708 N N . GLU A 1 94 ? 9.062 4.812 -5.305 1 98.81 94 GLU A N 1
ATOM 709 C CA . GLU A 1 94 ? 9.641 5.391 -6.516 1 98.81 94 GLU A CA 1
ATOM 710 C C . GLU A 1 94 ? 8.758 6.516 -7.059 1 98.81 94 GLU A C 1
ATOM 712 O O . GLU A 1 94 ? 9.266 7.551 -7.492 1 98.81 94 GLU A O 1
ATOM 717 N N . ASN A 1 95 ? 7.449 6.289 -7.086 1 98.69 95 ASN A N 1
ATOM 718 C CA . ASN A 1 95 ? 6.52 7.32 -7.535 1 98.69 95 ASN A CA 1
ATOM 719 C C . ASN A 1 95 ? 6.582 8.555 -6.641 1 98.69 95 ASN A C 1
ATOM 721 O O . ASN A 1 95 ? 6.555 9.688 -7.133 1 98.69 95 ASN A O 1
ATOM 725 N N . LEU A 1 96 ? 6.637 8.375 -5.305 1 98.31 96 LEU A N 1
ATOM 726 C CA . LEU A 1 96 ? 6.766 9.492 -4.379 1 98.31 96 LEU A CA 1
ATOM 727 C C . LEU A 1 96 ? 8.062 10.258 -4.629 1 98.31 96 LEU A C 1
ATOM 729 O O . LEU A 1 96 ? 8.086 11.484 -4.559 1 98.31 96 LEU A O 1
ATOM 733 N N . ALA A 1 97 ? 9.148 9.523 -4.855 1 98.5 97 ALA A N 1
ATOM 734 C CA . ALA A 1 97 ? 10.438 10.164 -5.125 1 98.5 97 ALA A CA 1
ATOM 735 C C . ALA A 1 97 ? 10.352 11.062 -6.359 1 98.5 97 ALA A C 1
ATOM 737 O O . ALA A 1 97 ? 11 12.109 -6.414 1 98.5 97 ALA A O 1
ATOM 738 N N . GLU A 1 98 ? 9.602 10.609 -7.305 1 98.19 98 GLU A N 1
ATOM 739 C CA . GLU A 1 98 ? 9.438 11.367 -8.547 1 98.19 98 GLU A CA 1
ATOM 740 C C . GLU A 1 98 ? 8.555 12.594 -8.328 1 98.19 98 GLU A C 1
ATOM 742 O O . GLU A 1 98 ? 8.852 13.672 -8.844 1 98.19 98 GLU A O 1
ATOM 747 N N . ASN A 1 99 ? 7.504 12.492 -7.543 1 97.06 99 ASN A N 1
ATOM 748 C CA . ASN A 1 99 ? 6.48 13.531 -7.469 1 97.06 99 ASN A CA 1
ATOM 749 C C . ASN A 1 99 ? 6.648 14.398 -6.223 1 97.06 99 ASN A C 1
ATOM 751 O O . ASN A 1 99 ? 6.004 15.438 -6.094 1 97.06 99 ASN A O 1
ATOM 755 N N . SER A 1 100 ? 7.438 14.023 -5.316 1 97.06 100 SER A N 1
ATOM 756 C CA . SER A 1 1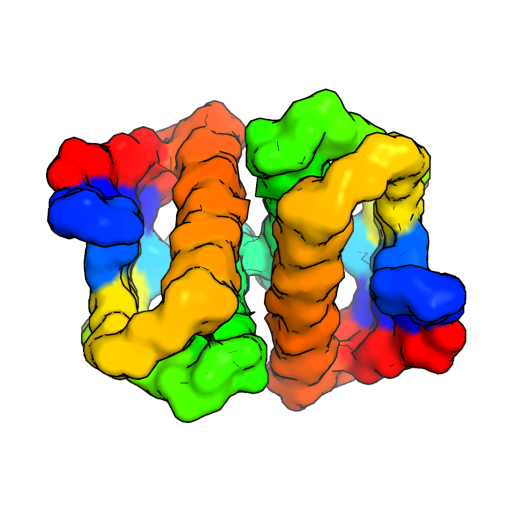00 ? 7.766 14.719 -4.078 1 97.06 100 SER A CA 1
ATOM 757 C C . SER A 1 100 ? 9.266 14.656 -3.781 1 97.06 100 SER A C 1
ATOM 759 O O . SER A 1 100 ? 9.664 14.281 -2.678 1 97.06 100 SER A O 1
ATOM 761 N N . SER A 1 101 ? 10.008 15.055 -4.734 1 97.06 101 SER A N 1
ATOM 762 C CA . SER A 1 101 ? 11.461 14.906 -4.676 1 97.06 101 SER A CA 1
ATOM 763 C C . SER A 1 101 ? 12.062 15.805 -3.604 1 97.06 101 SER A C 1
ATOM 765 O O . SER A 1 101 ? 13.203 15.602 -3.186 1 97.06 101 SER A O 1
ATOM 767 N N . GLU A 1 102 ? 11.32 16.734 -3.162 1 95.75 102 GLU A N 1
ATOM 768 C CA . GLU A 1 102 ? 11.789 17.594 -2.09 1 95.75 102 GLU A CA 1
ATOM 769 C C . GLU A 1 102 ? 11.773 16.875 -0.744 1 95.75 102 GLU A C 1
ATOM 771 O O . GLU A 1 102 ? 12.43 17.312 0.205 1 95.75 102 GLU A O 1
ATOM 776 N N . TYR A 1 103 ? 11.062 15.82 -0.64 1 96 103 TYR A N 1
ATOM 777 C CA . TYR A 1 103 ? 10.898 15.141 0.641 1 96 103 TYR A CA 1
ATOM 778 C C . TYR A 1 103 ? 11.438 13.719 0.575 1 96 103 TYR A C 1
ATOM 780 O O . TYR A 1 103 ? 11.82 13.141 1.599 1 96 103 TYR A O 1
ATOM 788 N N . VAL A 1 104 ? 11.344 13.094 -0.6 1 97.69 104 VAL A N 1
ATOM 789 C CA . VAL A 1 104 ? 11.656 11.672 -0.735 1 97.69 104 VAL A CA 1
ATOM 790 C C . VAL A 1 104 ? 12.766 11.484 -1.771 1 97.69 104 VAL A C 1
ATOM 792 O O . VAL A 1 104 ? 12.641 11.945 -2.91 1 97.69 104 VAL A O 1
ATOM 795 N N . ALA A 1 105 ? 13.797 10.781 -1.416 1 98.25 105 ALA A N 1
ATOM 796 C CA . ALA A 1 105 ? 14.891 10.461 -2.334 1 98.25 105 ALA A CA 1
ATOM 797 C C . ALA A 1 105 ? 14.57 9.227 -3.164 1 98.25 105 ALA A C 1
ATOM 799 O O . ALA A 1 105 ? 13.758 8.391 -2.758 1 98.25 105 ALA A O 1
ATOM 800 N N . GLN A 1 106 ? 15.219 9.109 -4.348 1 98.69 106 GLN A N 1
ATOM 801 C CA . GLN A 1 106 ? 15.125 7.867 -5.109 1 98.69 106 GLN A CA 1
ATOM 802 C C . GLN A 1 106 ? 15.641 6.684 -4.297 1 98.69 106 GLN A C 1
ATOM 804 O O . GLN A 1 106 ? 16.719 6.758 -3.699 1 98.69 106 GLN A O 1
ATOM 809 N N . PRO A 1 107 ? 14.859 5.609 -4.32 1 98.75 107 PRO A N 1
ATOM 810 C CA . PRO A 1 107 ? 15.32 4.445 -3.557 1 98.75 107 PRO A CA 1
ATOM 811 C C . PRO A 1 107 ? 16.641 3.891 -4.074 1 98.75 107 PRO A C 1
ATOM 813 O O . PRO A 1 107 ? 16.906 3.926 -5.277 1 98.75 107 PRO A O 1
ATOM 816 N N . ILE A 1 108 ? 17.422 3.334 -3.172 1 98.75 108 ILE A N 1
ATOM 817 C CA . ILE A 1 108 ? 18.656 2.641 -3.498 1 98.75 108 ILE A CA 1
ATOM 818 C C . ILE A 1 108 ? 18.422 1.133 -3.49 1 98.75 108 ILE A C 1
ATOM 820 O O . ILE A 1 108 ? 17.75 0.607 -2.602 1 98.75 108 ILE A O 1
ATOM 824 N N . ILE A 1 109 ? 18.938 0.464 -4.457 1 98.12 109 ILE A N 1
ATOM 825 C CA . ILE A 1 109 ? 18.812 -0.987 -4.531 1 98.12 109 ILE A CA 1
ATOM 826 C C . ILE A 1 109 ? 20.188 -1.635 -4.34 1 98.12 109 ILE A C 1
ATOM 828 O O . ILE A 1 109 ? 21.156 -1.262 -5.004 1 98.12 109 ILE A O 1
ATOM 832 N N . LYS A 1 110 ? 20.125 -2.598 -3.486 1 97.69 110 LYS A N 1
ATOM 833 C CA . LYS A 1 110 ? 21.344 -3.363 -3.229 1 97.69 110 LYS A CA 1
ATOM 834 C C . LYS A 1 110 ? 21.172 -4.824 -3.625 1 97.69 110 LYS A C 1
ATOM 836 O O . LYS A 1 110 ? 20.094 -5.391 -3.475 1 97.69 110 LYS A O 1
ATOM 841 N N . MET B 1 1 ? -15.656 12.258 6.145 1 93.06 1 MET B N 1
ATOM 842 C CA . MET B 1 1 ? -15.555 10.844 6.5 1 93.06 1 MET B CA 1
ATOM 843 C C . MET B 1 1 ? -15.219 10 5.273 1 93.06 1 MET B C 1
ATOM 845 O O . MET B 1 1 ? -15.844 10.156 4.223 1 93.06 1 MET B O 1
ATOM 849 N N . ILE B 1 2 ? -14.32 9.281 5.367 1 95.81 2 ILE B N 1
ATOM 850 C CA . ILE B 1 2 ? -13.883 8.422 4.273 1 95.81 2 ILE B CA 1
ATOM 851 C C . ILE B 1 2 ? -14.625 7.09 4.336 1 95.81 2 ILE B C 1
ATOM 853 O O . ILE B 1 2 ? -14.703 6.465 5.395 1 95.81 2 ILE B O 1
ATOM 857 N N . GLN B 1 3 ? -15.156 6.609 3.23 1 97.31 3 GLN B N 1
ATOM 858 C CA . GLN B 1 3 ? -15.883 5.348 3.131 1 97.31 3 GLN B CA 1
ATOM 859 C C . GLN B 1 3 ? -15.305 4.465 2.025 1 97.31 3 GLN B C 1
ATOM 861 O O . GLN B 1 3 ? -14.938 4.961 0.957 1 97.31 3 GLN B O 1
ATOM 866 N N . ALA B 1 4 ? -15.219 3.221 2.324 1 98.69 4 ALA B N 1
ATOM 867 C CA . ALA B 1 4 ? -14.766 2.242 1.336 1 98.69 4 ALA B CA 1
ATOM 868 C C . ALA B 1 4 ? -15.781 1.115 1.179 1 98.69 4 ALA B C 1
ATOM 870 O O . ALA B 1 4 ? -16.375 0.657 2.164 1 98.69 4 ALA B O 1
ATOM 871 N N . VAL B 1 5 ? -15.992 0.67 -0.049 1 98.88 5 VAL B N 1
ATOM 872 C CA . VAL B 1 5 ? -16.828 -0.482 -0.385 1 98.88 5 VAL B CA 1
ATOM 873 C C . VAL B 1 5 ? -16.016 -1.466 -1.234 1 98.88 5 VAL B C 1
ATOM 875 O O . VAL B 1 5 ? -15.453 -1.089 -2.26 1 98.88 5 VAL B O 1
ATOM 878 N N . PHE B 1 6 ? -15.977 -2.658 -0.85 1 98.88 6 PHE B N 1
ATOM 879 C CA . PHE B 1 6 ? -15.328 -3.734 -1.588 1 98.88 6 PHE B CA 1
ATOM 880 C C . PHE B 1 6 ? -16.359 -4.711 -2.141 1 98.88 6 PHE B C 1
ATOM 882 O O . PHE B 1 6 ? -17.312 -5.078 -1.444 1 98.88 6 PHE B O 1
ATOM 889 N N . THR B 1 7 ? -16.156 -5.137 -3.314 1 98.81 7 THR B N 1
ATOM 890 C CA . THR B 1 7 ? -17.094 -6.07 -3.943 1 98.81 7 THR B CA 1
ATOM 891 C C . THR B 1 7 ? -16.375 -7.355 -4.348 1 98.81 7 THR B C 1
ATOM 893 O O . THR B 1 7 ? -15.297 -7.316 -4.949 1 98.81 7 THR B O 1
ATOM 896 N N . LYS B 1 8 ? -16.984 -8.453 -3.992 1 98.06 8 LYS B N 1
ATOM 897 C CA . LYS B 1 8 ? -16.484 -9.758 -4.406 1 98.06 8 LYS B CA 1
ATOM 898 C C . LYS B 1 8 ? -17.297 -10.32 -5.57 1 98.06 8 LYS B C 1
ATOM 900 O O . LYS B 1 8 ? -18.531 -10.234 -5.57 1 98.06 8 LYS B O 1
ATOM 905 N N . GLY B 1 9 ? -16.625 -10.789 -6.527 1 94.88 9 GLY B N 1
ATOM 906 C CA . GLY B 1 9 ? -17.234 -11.578 -7.586 1 94.88 9 GLY B CA 1
ATOM 907 C C . GLY B 1 9 ? -16.969 -13.062 -7.457 1 94.88 9 GLY B C 1
ATOM 908 O O . GLY B 1 9 ? -16.578 -13.539 -6.387 1 94.88 9 GLY B O 1
ATOM 909 N N . ALA B 1 10 ? -17.172 -13.844 -8.523 1 91.5 10 ALA B N 1
ATOM 910 C CA . ALA B 1 10 ? -17.016 -15.297 -8.531 1 91.5 10 ALA B CA 1
ATOM 911 C C . ALA B 1 10 ? -15.578 -15.711 -8.258 1 91.5 10 ALA B C 1
ATOM 913 O O . ALA B 1 10 ? -15.32 -16.734 -7.613 1 91.5 10 ALA B O 1
ATOM 914 N N . SER B 1 11 ? -14.625 -14.859 -8.734 1 92.94 11 SER B N 1
ATOM 915 C CA . SER B 1 11 ? -13.219 -15.234 -8.672 1 92.94 11 SER B CA 1
ATOM 916 C C . SER B 1 11 ? -12.484 -14.445 -7.59 1 92.94 11 SER B C 1
ATOM 918 O O . SER B 1 11 ? -11.25 -14.43 -7.555 1 92.94 11 SER B O 1
ATOM 920 N N . GLY B 1 12 ? -13.273 -13.781 -6.715 1 97.38 12 GLY B N 1
ATOM 921 C CA . GLY B 1 12 ? -12.625 -12.984 -5.684 1 97.38 12 GLY B CA 1
ATOM 922 C C . GLY B 1 12 ? -13 -11.516 -5.746 1 97.38 12 GLY B C 1
ATOM 923 O O . GLY B 1 12 ? -14.086 -11.164 -6.199 1 97.38 12 GLY B O 1
ATOM 924 N N . TRP B 1 13 ? -12.102 -10.672 -5.242 1 98.69 13 TRP B N 1
ATOM 925 C CA . TRP B 1 13 ? -12.359 -9.234 -5.25 1 98.69 13 TRP B CA 1
ATOM 926 C C . TRP B 1 13 ? -12.508 -8.711 -6.676 1 98.69 13 TRP B C 1
ATOM 928 O O . TRP B 1 13 ? -11.703 -9.047 -7.551 1 98.69 13 TRP B O 1
ATOM 938 N N . SER B 1 14 ? -13.453 -7.867 -6.867 1 98.5 14 SER B N 1
ATOM 939 C CA . SER B 1 14 ? -13.711 -7.449 -8.242 1 98.5 14 SER B CA 1
ATOM 940 C C . SER B 1 14 ? -13.703 -5.926 -8.367 1 98.5 14 SER B C 1
ATOM 942 O O . SER B 1 14 ? -13.516 -5.391 -9.461 1 98.5 14 SER B O 1
ATOM 944 N N . GLU B 1 15 ? -13.945 -5.223 -7.215 1 98.56 15 GLU B N 1
ATOM 945 C CA . GLU B 1 15 ? -14.102 -3.773 -7.289 1 98.56 15 GLU B CA 1
ATOM 946 C C . GLU B 1 15 ? -13.898 -3.125 -5.922 1 98.56 15 GLU B C 1
ATOM 948 O O . GLU B 1 15 ? -14.297 -3.686 -4.902 1 98.56 15 GLU B O 1
ATOM 953 N N . MET B 1 16 ? -13.32 -1.944 -5.918 1 98.44 16 MET B N 1
ATOM 954 C CA . MET B 1 16 ? -13.266 -1.095 -4.734 1 98.44 16 MET B CA 1
ATOM 955 C C . MET B 1 16 ? -13.734 0.319 -5.051 1 98.44 16 MET B C 1
ATOM 957 O O . MET B 1 16 ? -13.414 0.862 -6.109 1 98.44 16 MET B O 1
ATOM 961 N N . GLU B 1 17 ? -14.484 0.825 -4.145 1 98.19 17 GLU B N 1
ATOM 962 C CA . GLU B 1 17 ? -14.891 2.227 -4.184 1 98.19 17 GLU B CA 1
ATOM 963 C C . GLU B 1 17 ? -14.492 2.951 -2.9 1 98.19 17 GLU B C 1
ATOM 965 O O . GLU B 1 17 ? -14.711 2.439 -1.8 1 98.19 17 GLU B O 1
ATOM 970 N N . VAL B 1 18 ? -13.93 4.113 -3.078 1 97.69 18 VAL B N 1
ATOM 971 C CA . VAL B 1 18 ? -13.555 4.945 -1.939 1 97.69 18 VAL B CA 1
ATOM 972 C C . VAL B 1 18 ? -14.078 6.363 -2.145 1 97.69 18 VAL B C 1
ATOM 974 O O . VAL B 1 18 ? -13.922 6.938 -3.227 1 97.69 18 VAL B O 1
ATOM 977 N N . SER B 1 19 ? -14.703 6.883 -1.148 1 95.62 19 SER B N 1
ATOM 978 C CA . SER B 1 19 ? -15.227 8.242 -1.216 1 95.62 19 SER B CA 1
ATOM 979 C C . SER B 1 19 ? -14.93 9.016 0.065 1 95.62 19 SER B C 1
ATOM 981 O O . SER B 1 19 ? -14.609 8.414 1.094 1 95.62 19 SER B O 1
ATOM 983 N N . GLY B 1 20 ? -14.859 10.383 -0.083 1 93.5 20 GLY B N 1
ATOM 984 C CA . GLY B 1 20 ? -14.75 11.242 1.086 1 93.5 20 GLY B CA 1
ATOM 985 C C . GLY B 1 20 ? -13.312 11.523 1.486 1 93.5 20 GLY B C 1
ATOM 986 O O . GLY B 1 20 ? -13.055 12.031 2.578 1 93.5 20 GLY B O 1
ATOM 987 N N . HIS B 1 21 ? -12.383 11.148 0.641 1 87.44 21 HIS B N 1
ATOM 988 C CA . HIS B 1 21 ? -10.977 11.25 1.014 1 87.44 21 HIS B CA 1
ATOM 989 C C . HIS B 1 21 ? -10.344 12.516 0.442 1 87.44 21 HIS B C 1
ATOM 991 O O . HIS B 1 21 ? -9.125 12.695 0.513 1 87.44 21 HIS B O 1
ATOM 997 N N . ALA B 1 22 ? -11.25 13.078 -0.544 1 78 22 ALA B N 1
ATOM 998 C CA . ALA B 1 22 ? -10.742 14.352 -1.035 1 78 22 ALA B CA 1
ATOM 999 C C . ALA B 1 22 ? -11.18 15.5 -0.131 1 78 22 ALA B C 1
ATOM 1001 O O . ALA B 1 22 ? -12.242 15.438 0.497 1 78 22 ALA B O 1
ATOM 1002 N N . GLY B 1 23 ? -10.406 16.531 0.053 1 66 23 GLY B N 1
ATOM 1003 C CA . GLY B 1 23 ? -10.852 17.75 0.703 1 66 23 GLY B CA 1
ATOM 1004 C C . GLY B 1 23 ? -9.859 18.297 1.708 1 66 23 GLY B C 1
ATOM 1005 O O . GLY B 1 23 ? -8.922 17.609 2.1 1 66 23 GLY B O 1
ATOM 1006 N N . SER B 1 24 ? -9.789 19.625 1.677 1 64.06 24 SER B N 1
ATOM 1007 C CA . SER B 1 24 ? -9.055 20.422 2.65 1 64.06 24 SER B CA 1
ATOM 1008 C C . SER B 1 24 ? -9.789 20.484 3.984 1 64.06 24 SER B C 1
ATOM 1010 O O . SER B 1 24 ? -10.953 20.875 4.039 1 64.06 24 SER B O 1
ATOM 1012 N N . GLY B 1 25 ? -9.469 19.406 4.793 1 68.75 25 GLY B N 1
ATOM 1013 C CA . GLY B 1 25 ? -10.023 19.5 6.133 1 68.75 25 GLY B CA 1
ATOM 1014 C C . GLY B 1 25 ? -9 19.875 7.184 1 68.75 25 GLY B C 1
ATOM 1015 O O . GLY B 1 25 ? -8.023 20.562 6.887 1 68.75 25 GLY B O 1
ATOM 1016 N N . GLU B 1 26 ? -9.328 19.609 8.289 1 84.06 26 GLU B N 1
ATOM 1017 C CA . GLU B 1 26 ? -8.398 19.797 9.398 1 84.06 26 GLU B CA 1
ATOM 1018 C C . GLU B 1 26 ? -7.113 19 9.188 1 84.06 26 GLU B C 1
ATOM 1020 O O . GLU B 1 26 ? -7.102 18.016 8.438 1 84.06 26 GLU B O 1
ATOM 1025 N N . TYR B 1 27 ? -6.043 19.5 9.766 1 86.31 27 TYR B N 1
ATOM 1026 C CA . TYR B 1 27 ? -4.711 18.922 9.641 1 86.31 27 TYR B CA 1
ATOM 1027 C C . TYR B 1 27 ? -4.77 17.406 9.766 1 86.31 27 TYR B C 1
ATOM 1029 O O . TYR B 1 27 ? -4.25 16.672 8.914 1 86.31 27 TYR B O 1
ATOM 1037 N N . GLY B 1 28 ? -5.434 16.844 10.734 1 89.69 28 GLY B N 1
ATOM 1038 C CA . GLY B 1 28 ? -5.551 15.406 10.953 1 89.69 28 GLY B CA 1
ATOM 1039 C C . GLY B 1 28 ? -6.25 14.688 9.812 1 89.69 28 GLY B C 1
ATOM 1040 O O . GLY B 1 28 ? -5.828 13.602 9.414 1 89.69 28 GLY B O 1
ATOM 1041 N N . PHE B 1 29 ? -7.211 15.258 9.305 1 93.62 29 PHE B N 1
ATOM 1042 C CA . PHE B 1 29 ? -7.945 14.68 8.188 1 93.62 29 PHE B CA 1
ATOM 1043 C C . PHE B 1 29 ? -7.074 14.602 6.941 1 93.62 29 PHE B C 1
ATOM 1045 O O . PHE B 1 29 ? -7.078 13.594 6.23 1 93.62 29 PHE B O 1
ATOM 1052 N N . ASP B 1 30 ? -6.293 15.664 6.68 1 93 30 ASP B N 1
ATOM 1053 C CA . ASP B 1 30 ? -5.41 15.703 5.516 1 93 30 ASP B CA 1
ATOM 1054 C C . ASP B 1 30 ? -4.375 14.578 5.578 1 93 30 ASP B C 1
ATOM 1056 O O . ASP B 1 30 ? -4.023 13.992 4.555 1 93 30 ASP B O 1
ATOM 1060 N N . ILE B 1 31 ? -3.916 14.234 6.773 1 93.44 31 ILE B N 1
ATOM 1061 C CA . ILE B 1 31 ? -2.932 13.18 6.988 1 93.44 31 ILE B CA 1
ATOM 1062 C C . ILE B 1 31 ? -3.541 11.828 6.633 1 93.44 31 ILE B C 1
ATOM 1064 O O . ILE B 1 31 ? -2.941 11.047 5.887 1 93.44 31 ILE B O 1
ATOM 1068 N N . VAL B 1 32 ? -4.773 11.617 7.098 1 95.69 32 VAL B N 1
ATOM 1069 C CA . VAL B 1 32 ? -5.457 10.352 6.859 1 95.69 32 VAL B CA 1
ATOM 1070 C C . VAL B 1 32 ? -5.828 10.234 5.387 1 95.69 32 VAL B C 1
ATOM 1072 O O . VAL B 1 32 ? -5.699 9.156 4.789 1 95.69 32 VAL B O 1
ATOM 1075 N N . CYS B 1 33 ? -6.234 11.305 4.805 1 95.25 33 CYS B N 1
ATOM 1076 C CA . CYS B 1 33 ? -6.562 11.312 3.385 1 95.25 33 CYS B CA 1
ATOM 1077 C C . CYS B 1 33 ? -5.352 10.922 2.543 1 95.25 33 CYS B C 1
ATOM 1079 O O . CYS B 1 33 ? -5.484 10.195 1.558 1 95.25 33 CYS B O 1
ATOM 1081 N N . SER B 1 34 ? -4.195 11.484 2.881 1 94.5 34 SER B N 1
ATOM 1082 C CA . SER B 1 34 ? -2.967 11.148 2.17 1 94.5 34 SER B CA 1
ATOM 1083 C C . SER B 1 34 ? -2.666 9.656 2.264 1 94.5 34 SER B C 1
ATOM 1085 O O . SER B 1 34 ? -2.277 9.031 1.272 1 94.5 34 SER B O 1
ATOM 1087 N N . ALA B 1 35 ? -2.826 9.07 3.451 1 96.38 35 ALA B N 1
ATOM 1088 C CA . ALA B 1 35 ? -2.607 7.645 3.654 1 96.38 35 ALA B CA 1
ATOM 1089 C C . ALA B 1 35 ? -3.545 6.816 2.779 1 96.38 35 ALA B C 1
ATOM 1091 O O . ALA B 1 35 ? -3.111 5.879 2.107 1 96.38 35 ALA B O 1
ATOM 1092 N N . VAL B 1 36 ? -4.793 7.156 2.711 1 97.5 36 VAL B N 1
ATOM 1093 C CA . VAL B 1 36 ? -5.805 6.441 1.94 1 97.5 36 VAL B CA 1
ATOM 1094 C C . VAL B 1 36 ? -5.508 6.574 0.448 1 97.5 36 VAL B C 1
ATOM 1096 O O . VAL B 1 36 ? -5.559 5.59 -0.291 1 97.5 36 VAL B O 1
ATOM 1099 N N . SER B 1 37 ? -5.195 7.77 0.006 1 95.69 37 SER B N 1
ATOM 1100 C CA . SER B 1 37 ? -4.883 8 -1.4 1 95.69 37 SER B CA 1
ATOM 1101 C C . SER B 1 37 ? -3.664 7.191 -1.835 1 95.69 37 SER B C 1
ATOM 1103 O O . SER B 1 37 ? -3.66 6.594 -2.914 1 95.69 37 SER B O 1
ATOM 1105 N N . MET B 1 38 ? -2.643 7.215 -1.003 1 97.25 38 MET B N 1
ATOM 1106 C CA . MET B 1 38 ? -1.431 6.461 -1.32 1 97.25 38 MET B CA 1
ATOM 1107 C C . MET B 1 38 ? -1.734 4.973 -1.459 1 97.25 38 MET B C 1
ATOM 1109 O O . MET B 1 38 ? -1.279 4.328 -2.404 1 97.25 38 MET B O 1
ATOM 1113 N N . LEU B 1 39 ? -2.508 4.434 -0.547 1 98.5 39 LEU B N 1
ATOM 1114 C CA . LEU B 1 39 ? -2.84 3.014 -0.566 1 98.5 39 LEU B CA 1
ATOM 1115 C C . LEU B 1 39 ? -3.604 2.652 -1.836 1 98.5 39 LEU B C 1
ATOM 1117 O O . LEU B 1 39 ? -3.24 1.702 -2.533 1 98.5 39 LEU B O 1
ATOM 1121 N N . THR B 1 40 ? -4.609 3.408 -2.174 1 98.25 40 THR B N 1
ATOM 1122 C CA . THR B 1 40 ? -5.543 3.025 -3.227 1 98.25 40 THR B CA 1
ATOM 1123 C C . THR B 1 40 ? -4.965 3.342 -4.602 1 98.25 40 THR B C 1
ATOM 1125 O O . THR B 1 40 ? -5.098 2.545 -5.535 1 98.25 40 THR B O 1
ATOM 1128 N N . LEU B 1 41 ? -4.305 4.48 -4.723 1 97.25 41 LEU B N 1
ATOM 1129 C CA . LEU B 1 41 ? -3.725 4.824 -6.016 1 97.25 41 LEU B CA 1
ATOM 1130 C C . LEU B 1 41 ? -2.498 3.963 -6.305 1 97.25 41 LEU B C 1
ATOM 1132 O O . LEU B 1 41 ? -2.264 3.572 -7.453 1 97.25 41 LEU B O 1
ATOM 1136 N N . ASN B 1 42 ? -1.712 3.746 -5.328 1 98.75 42 ASN B N 1
ATOM 1137 C CA . ASN B 1 42 ? -0.586 2.84 -5.531 1 98.75 42 ASN B CA 1
ATOM 1138 C C . ASN B 1 42 ? -1.057 1.441 -5.922 1 98.75 42 ASN B C 1
ATOM 1140 O O . ASN B 1 42 ? -0.396 0.757 -6.707 1 98.75 42 ASN B O 1
ATOM 1144 N N . PHE B 1 43 ? -2.168 0.946 -5.344 1 98.88 43 PHE B N 1
ATOM 1145 C CA . PHE B 1 43 ? -2.789 -0.312 -5.742 1 98.88 43 PHE B CA 1
ATOM 1146 C C . PHE B 1 43 ? -3.029 -0.344 -7.246 1 98.88 43 PHE B C 1
ATOM 1148 O O . PHE B 1 43 ? -2.576 -1.262 -7.934 1 98.88 43 PHE B O 1
ATOM 1155 N N . ALA B 1 44 ? -3.646 0.631 -7.77 1 98.56 44 ALA B N 1
ATOM 1156 C CA . ALA B 1 44 ? -3.947 0.686 -9.203 1 98.56 44 ALA B CA 1
ATOM 1157 C C . ALA B 1 44 ? -2.666 0.706 -10.031 1 98.56 44 ALA B C 1
ATOM 1159 O O . ALA B 1 44 ? -2.553 -0.015 -11.023 1 98.56 44 ALA B O 1
ATOM 1160 N N . ASN B 1 45 ? -1.681 1.494 -9.625 1 98.44 45 ASN B N 1
ATOM 1161 C CA . ASN B 1 45 ? -0.412 1.578 -10.344 1 98.44 45 ASN B CA 1
ATOM 1162 C C . ASN B 1 45 ? 0.342 0.252 -10.305 1 98.44 45 ASN B C 1
ATOM 1164 O O . ASN B 1 45 ? 0.904 -0.175 -11.312 1 98.44 45 ASN B O 1
ATOM 11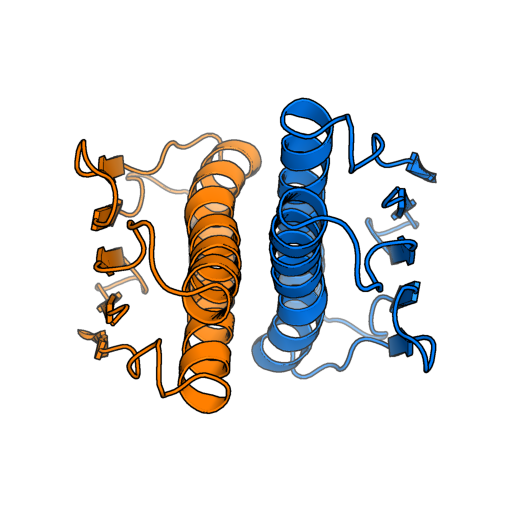68 N N . SER B 1 46 ? 0.385 -0.348 -9.133 1 98.88 46 SER B N 1
ATOM 1169 C CA . SER B 1 46 ? 1.078 -1.623 -8.977 1 98.88 46 SER B CA 1
ATOM 1170 C C . SER B 1 46 ? 0.45 -2.705 -9.852 1 98.88 46 SER B C 1
ATOM 1172 O O . SER B 1 46 ? 1.158 -3.523 -10.438 1 98.88 46 SER B O 1
ATOM 1174 N N . VAL B 1 47 ? -0.908 -2.738 -9.898 1 98.81 47 VAL B N 1
ATOM 1175 C CA . VAL B 1 47 ? -1.592 -3.703 -10.75 1 98.81 47 VAL B CA 1
ATOM 1176 C C . VAL B 1 47 ? -1.117 -3.545 -12.195 1 98.81 47 VAL B C 1
ATOM 1178 O O . VAL B 1 47 ? -0.756 -4.527 -12.844 1 98.81 47 VAL B O 1
ATOM 1181 N N . GLU B 1 48 ? -1.109 -2.33 -12.625 1 98.62 48 GLU B N 1
ATOM 1182 C CA . GLU B 1 48 ? -0.693 -2.082 -14 1 98.62 48 GLU B CA 1
ATOM 1183 C C . GLU B 1 48 ? 0.743 -2.543 -14.234 1 98.62 48 GLU B C 1
ATOM 1185 O O . GLU B 1 48 ? 1.019 -3.27 -15.195 1 98.62 48 GLU B O 1
ATOM 1190 N N . VAL B 1 49 ? 1.645 -2.146 -13.398 1 98.69 49 VAL B N 1
ATOM 1191 C CA . VAL B 1 49 ? 3.068 -2.412 -13.586 1 98.69 49 VAL B CA 1
ATOM 1192 C C . VAL B 1 49 ? 3.334 -3.91 -13.477 1 98.69 49 VAL B C 1
ATOM 1194 O O . VAL B 1 49 ? 4.109 -4.469 -14.258 1 98.69 49 VAL B O 1
ATOM 1197 N N . LEU B 1 50 ? 2.664 -4.605 -12.562 1 98.75 50 LEU B N 1
ATOM 1198 C CA . LEU B 1 50 ? 3.023 -5.984 -12.25 1 98.75 50 LEU B CA 1
ATOM 1199 C C . LEU B 1 50 ? 2.268 -6.961 -13.141 1 98.75 50 LEU B C 1
ATOM 1201 O O . LEU B 1 50 ? 2.68 -8.109 -13.305 1 98.75 50 LEU B O 1
ATOM 1205 N N . THR B 1 51 ? 1.134 -6.551 -13.734 1 98.5 51 THR B N 1
ATOM 1206 C CA . THR B 1 51 ? 0.345 -7.484 -14.531 1 98.5 51 THR B CA 1
ATOM 1207 C C . THR B 1 51 ? 0.368 -7.086 -16 1 98.5 51 THR B C 1
ATOM 1209 O O . THR B 1 51 ? -0.006 -7.875 -16.875 1 98.5 51 THR B O 1
ATOM 1212 N N . GLY B 1 52 ? 0.776 -5.812 -16.25 1 98.19 52 GLY B N 1
ATOM 1213 C CA . GLY B 1 52 ? 0.695 -5.293 -17.609 1 98.19 52 GLY B CA 1
ATOM 1214 C C . GLY B 1 52 ? -0.723 -4.965 -18.031 1 98.19 52 GLY B C 1
ATOM 1215 O O . GLY B 1 52 ? -0.977 -4.711 -19.219 1 98.19 52 GLY B O 1
ATOM 1216 N N . ARG B 1 53 ? -1.636 -5.027 -17.078 1 97.62 53 ARG B N 1
ATOM 1217 C CA . ARG B 1 53 ? -3.043 -4.738 -17.328 1 97.62 53 ARG B CA 1
ATOM 1218 C C . ARG B 1 53 ? -3.498 -3.506 -16.562 1 97.62 53 ARG B C 1
ATOM 1220 O O . ARG B 1 53 ? -3.176 -3.355 -15.375 1 97.62 53 ARG B O 1
ATOM 1227 N N . GLU B 1 54 ? -4.211 -2.703 -17.234 1 96.31 54 GLU B N 1
ATOM 1228 C CA . GLU B 1 54 ? -4.691 -1.493 -16.562 1 96.31 54 G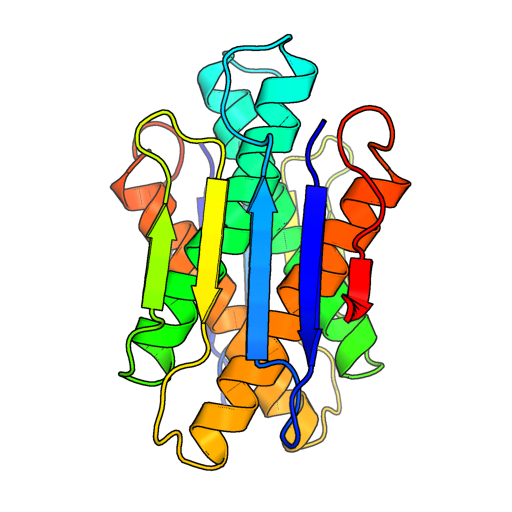LU B CA 1
ATOM 1229 C C . GLU B 1 54 ? -6.02 -1.741 -15.859 1 96.31 54 GLU B C 1
ATOM 1231 O O . GLU B 1 54 ? -6.973 -2.232 -16.469 1 96.31 54 GLU B O 1
ATOM 1236 N N . ALA B 1 55 ? -6.086 -1.427 -14.562 1 94.81 55 ALA B N 1
ATOM 1237 C CA . ALA B 1 55 ? -7.379 -1.38 -13.891 1 94.81 55 ALA B CA 1
ATOM 1238 C C . ALA B 1 55 ? -8.234 -0.231 -14.422 1 94.81 55 ALA B C 1
ATOM 1240 O O . ALA B 1 55 ? -7.707 0.813 -14.812 1 94.81 55 ALA B O 1
ATOM 1241 N N . GLN B 1 56 ? -9.477 -0.412 -14.531 1 94.88 56 GLN B N 1
ATOM 1242 C CA . GLN B 1 56 ? -10.359 0.711 -14.836 1 94.88 56 GLN B CA 1
ATOM 1243 C C . GLN B 1 56 ? -10.539 1.607 -13.609 1 94.88 56 GLN B C 1
ATOM 1245 O O . GLN B 1 56 ? -10.93 1.137 -12.539 1 94.88 56 GLN B O 1
ATOM 1250 N N . ILE B 1 57 ? -10.227 2.826 -13.781 1 96.81 57 ILE B N 1
ATOM 1251 C CA . ILE B 1 57 ? -10.297 3.768 -12.672 1 96.81 57 ILE B CA 1
ATOM 1252 C C . ILE B 1 57 ? -11.297 4.875 -12.984 1 96.81 57 ILE B C 1
ATOM 1254 O O . ILE B 1 57 ? -11.258 5.461 -14.07 1 96.81 57 ILE B O 1
ATOM 1258 N N . GLU B 1 58 ? -12.219 5.047 -12.117 1 95.25 58 GLU B N 1
ATOM 1259 C CA . GLU B 1 58 ? -13.094 6.211 -12.141 1 95.25 58 GLU B CA 1
ATOM 1260 C C . GLU B 1 58 ? -12.812 7.145 -10.969 1 95.25 58 GLU B C 1
ATOM 1262 O O . GLU B 1 58 ? -12.789 6.711 -9.812 1 95.25 58 GLU B O 1
ATOM 1267 N N . MET B 1 59 ? -12.555 8.398 -11.234 1 92.69 59 MET B N 1
ATOM 1268 C CA . MET B 1 59 ? -12.273 9.398 -10.211 1 92.69 59 MET B CA 1
ATOM 1269 C C . MET B 1 59 ? -13.109 10.656 -10.43 1 92.69 59 MET B C 1
ATOM 1271 O O . MET B 1 59 ? -13.352 11.055 -11.57 1 92.69 59 MET B O 1
ATOM 1275 N N . ALA B 1 60 ? -13.578 11.195 -9.32 1 86.62 60 ALA B N 1
ATOM 1276 C CA . ALA B 1 60 ? -14.258 12.484 -9.43 1 86.62 60 ALA B CA 1
ATOM 1277 C C . ALA B 1 60 ? -13.25 13.617 -9.57 1 86.62 60 ALA B C 1
ATOM 1279 O O . ALA B 1 60 ? -12.148 13.555 -9.016 1 86.62 60 ALA B O 1
ATOM 1280 N N . ASP B 1 61 ? -13.719 14.664 -10.219 1 71.56 61 ASP B N 1
ATOM 1281 C CA . ASP B 1 61 ? -12.844 15.789 -10.539 1 71.56 61 ASP B CA 1
ATOM 1282 C C . ASP B 1 61 ? -12.328 16.453 -9.266 1 71.56 61 ASP B C 1
ATOM 1284 O O . ASP B 1 61 ? -11.164 16.859 -9.203 1 71.56 61 ASP B O 1
ATOM 1288 N N . GLU B 1 62 ? -13.227 16.656 -8.375 1 69.44 62 GLU B N 1
ATOM 1289 C CA . GLU B 1 62 ? -12.836 17.359 -7.156 1 69.44 62 GLU B CA 1
ATOM 1290 C C . GLU B 1 62 ? -12.188 16.422 -6.148 1 69.44 62 GLU B C 1
ATOM 1292 O O . GLU B 1 62 ? -11.828 16.828 -5.047 1 69.44 62 GLU B O 1
ATOM 1297 N N . GLY B 1 63 ? -11.836 15.328 -6.625 1 73.69 63 GLY B N 1
ATOM 1298 C CA . GLY B 1 63 ? -11.328 14.344 -5.684 1 73.69 63 GLY B CA 1
ATOM 1299 C C . GLY B 1 63 ? -12.406 13.781 -4.773 1 73.69 63 GLY B C 1
ATOM 1300 O O . GLY B 1 63 ? -13.594 14.062 -4.961 1 73.69 63 GLY B O 1
ATOM 1301 N N . GLY B 1 64 ? -12.148 12.82 -4.098 1 85.56 64 GLY B N 1
ATOM 1302 C CA . GLY B 1 64 ? -13.055 12.375 -3.055 1 85.56 64 GLY B CA 1
ATOM 1303 C C . GLY B 1 64 ? -13.805 11.109 -3.426 1 85.56 64 GLY B C 1
ATOM 1304 O O . GLY B 1 64 ? -14.586 10.594 -2.625 1 85.56 64 GLY B O 1
ATOM 1305 N N . TYR B 1 65 ? -13.641 10.875 -4.676 1 94.62 65 TYR B N 1
ATOM 1306 C CA . TYR B 1 65 ? -14.234 9.617 -5.098 1 94.62 65 TYR B CA 1
ATOM 1307 C C . TYR B 1 65 ? -13.289 8.836 -6.004 1 94.62 65 TYR B C 1
ATOM 1309 O O . TYR B 1 65 ? -12.695 9.406 -6.926 1 94.62 65 TYR B O 1
ATOM 1317 N N . LEU B 1 66 ? -13.156 7.613 -5.762 1 96.94 66 LEU B N 1
ATOM 1318 C CA . LEU B 1 66 ? -12.312 6.699 -6.52 1 96.94 66 LEU B CA 1
ATOM 1319 C C . LEU B 1 66 ? -12.969 5.332 -6.652 1 96.94 66 LEU B C 1
ATOM 1321 O O . LEU B 1 66 ? -13.453 4.773 -5.664 1 96.94 66 LEU B O 1
ATOM 1325 N N . ARG B 1 67 ? -13.086 4.832 -7.867 1 98.19 67 ARG B N 1
ATOM 1326 C CA . ARG B 1 67 ? -13.562 3.482 -8.148 1 98.19 67 ARG B CA 1
ATOM 1327 C C . ARG B 1 67 ? -12.57 2.719 -9.016 1 98.19 67 ARG B C 1
ATOM 1329 O O . ARG B 1 67 ? -12.125 3.223 -10.047 1 98.19 67 ARG B O 1
ATOM 1336 N N . ILE B 1 68 ? -12.156 1.546 -8.625 1 98.62 68 ILE B N 1
ATOM 1337 C CA . ILE B 1 68 ? -11.195 0.704 -9.336 1 98.62 68 ILE B CA 1
ATOM 1338 C C . ILE B 1 68 ? -11.828 -0.656 -9.633 1 98.62 68 ILE B C 1
ATOM 1340 O O . ILE B 1 68 ? -12.305 -1.338 -8.719 1 98.62 68 ILE B O 1
ATOM 1344 N N . LEU B 1 69 ? -11.781 -1.086 -10.859 1 98.31 69 LEU B N 1
ATOM 1345 C CA . LEU B 1 69 ? -12.352 -2.354 -11.297 1 98.31 69 LEU B CA 1
ATOM 1346 C C . LEU B 1 69 ? -11.258 -3.32 -11.742 1 98.31 69 LEU B C 1
ATOM 1348 O O . LEU B 1 69 ? -10.297 -2.916 -12.406 1 98.31 69 LEU B O 1
ATOM 1352 N N . ARG B 1 70 ? -11.516 -4.492 -11.461 1 97.94 70 ARG B N 1
ATOM 1353 C CA . ARG B 1 70 ? -10.609 -5.559 -11.859 1 97.94 70 ARG B CA 1
ATOM 1354 C C . ARG B 1 70 ? -10.406 -5.578 -13.367 1 97.94 70 ARG B C 1
ATOM 1356 O O . ARG B 1 70 ? -11.375 -5.531 -14.133 1 97.94 70 ARG B O 1
ATOM 1363 N N . PRO B 1 71 ? -9.172 -5.676 -13.836 1 97.69 71 PRO B N 1
ATOM 1364 C CA . PRO B 1 71 ? -8.969 -5.84 -15.281 1 97.69 71 PRO B CA 1
ATOM 1365 C C . PRO B 1 71 ? -9.562 -7.141 -15.812 1 97.69 71 PRO B C 1
ATOM 1367 O O . PRO B 1 71 ? -9.703 -8.117 -15.062 1 97.69 71 PRO B O 1
ATOM 1370 N N . GLN B 1 72 ? -9.805 -7.133 -17.062 1 95.06 72 GLN B N 1
ATOM 1371 C CA . GLN B 1 72 ? -10.32 -8.336 -17.703 1 95.06 72 GLN B CA 1
ATOM 1372 C C . GLN B 1 72 ? -9.18 -9.211 -18.234 1 95.06 72 GLN B C 1
ATOM 1374 O O . GLN B 1 72 ? -8.086 -8.711 -18.516 1 95.06 72 GLN B O 1
ATOM 1379 N N . GLY B 1 73 ? -9.438 -10.438 -18.312 1 95.06 73 GLY B N 1
ATOM 1380 C CA . GLY B 1 73 ? -8.555 -11.352 -19.016 1 95.06 73 GLY B CA 1
ATOM 1381 C C . GLY B 1 73 ? -7.262 -11.625 -18.266 1 95.06 73 GLY B C 1
ATOM 1382 O O . GLY B 1 73 ? -6.223 -11.867 -18.875 1 95.06 73 GLY B O 1
ATOM 1383 N N . LEU B 1 74 ? -7.277 -11.555 -17.016 1 97 74 LEU B N 1
ATOM 1384 C CA . LEU B 1 74 ? -6.078 -11.852 -16.234 1 97 74 LEU B CA 1
ATOM 1385 C C . LEU B 1 74 ? -5.73 -13.336 -16.312 1 97 74 LEU B C 1
ATOM 1387 O O . LEU B 1 74 ? -6.609 -14.188 -16.219 1 97 74 LEU B O 1
ATOM 1391 N N . THR B 1 75 ? -4.469 -13.602 -16.562 1 98 75 THR B N 1
ATOM 1392 C CA . THR B 1 75 ? -3.996 -14.969 -16.375 1 98 75 THR B CA 1
ATOM 1393 C C . THR B 1 75 ? -4.09 -15.367 -14.906 1 98 75 THR B C 1
ATOM 1395 O O . THR B 1 75 ? -4.254 -14.516 -14.031 1 98 75 THR B O 1
ATOM 1398 N N . PRO B 1 76 ? -3.963 -16.625 -14.602 1 97.62 76 PRO B N 1
ATOM 1399 C CA . PRO B 1 76 ? -4.012 -17.047 -13.203 1 97.62 76 PRO B CA 1
ATOM 1400 C C . PRO B 1 76 ? -2.961 -16.359 -12.328 1 97.62 76 PRO B C 1
ATOM 1402 O O . PRO B 1 76 ? -3.248 -15.984 -11.195 1 97.62 76 PRO B O 1
ATOM 1405 N N . ASP B 1 77 ? -1.789 -16.219 -12.859 1 97.75 77 ASP B N 1
ATOM 1406 C CA . ASP B 1 77 ? -0.729 -15.547 -12.109 1 97.75 77 ASP B CA 1
ATOM 1407 C C . ASP B 1 77 ? -1.065 -14.078 -11.875 1 97.75 77 ASP B C 1
ATOM 1409 O O . ASP B 1 77 ? -0.848 -13.547 -10.781 1 97.75 77 ASP B O 1
ATOM 1413 N N . GLN B 1 78 ? -1.572 -13.43 -12.875 1 98.12 78 GLN B N 1
ATOM 1414 C CA . GLN B 1 78 ? -1.976 -12.031 -12.75 1 98.12 78 GLN B CA 1
ATOM 1415 C C . GLN B 1 78 ? -3.131 -11.875 -11.766 1 98.12 78 GLN B C 1
ATOM 1417 O O . GLN B 1 78 ? -3.205 -10.883 -11.039 1 98.12 78 GLN B O 1
ATOM 1422 N N . GLU B 1 79 ? -3.992 -12.844 -11.812 1 98.06 79 GLU B N 1
ATOM 1423 C CA . GLU B 1 79 ? -5.109 -12.859 -10.875 1 98.06 79 GLU B CA 1
ATOM 1424 C C . GLU B 1 79 ? -4.613 -12.922 -9.43 1 98.06 79 GLU B C 1
ATOM 1426 O O . GLU B 1 79 ? -5.129 -12.227 -8.562 1 98.06 79 GLU B O 1
ATOM 1431 N N . LYS B 1 80 ? -3.648 -13.688 -9.211 1 98.31 80 LYS B N 1
ATOM 1432 C CA . LYS B 1 80 ? -3.064 -13.781 -7.875 1 98.31 80 LYS B CA 1
ATOM 1433 C C . LYS B 1 80 ? -2.494 -12.43 -7.434 1 98.31 80 LYS B C 1
ATOM 1435 O O . LYS B 1 80 ? -2.635 -12.047 -6.273 1 98.31 80 LYS B O 1
ATOM 1440 N N . VAL B 1 81 ? -1.888 -11.719 -8.336 1 98.69 81 VAL B N 1
ATOM 1441 C CA . VAL B 1 81 ? -1.352 -10.391 -8.055 1 98.69 81 VAL B CA 1
ATOM 1442 C C . VAL B 1 81 ? -2.488 -9.445 -7.672 1 98.69 81 VAL B C 1
ATOM 1444 O O . VAL B 1 81 ? -2.428 -8.781 -6.633 1 98.69 81 VAL B O 1
ATOM 1447 N N . TRP B 1 82 ? -3.543 -9.422 -8.445 1 98.69 82 TRP B N 1
ATOM 1448 C CA . TRP B 1 82 ? -4.707 -8.578 -8.188 1 98.69 82 TRP B CA 1
ATOM 1449 C C . TRP B 1 82 ? -5.281 -8.852 -6.801 1 98.69 82 TRP B C 1
ATOM 1451 O O . TRP B 1 82 ? -5.477 -7.922 -6.008 1 98.69 82 TRP B O 1
ATOM 1461 N N . GLN B 1 83 ? -5.457 -10.125 -6.531 1 98.81 83 GLN B N 1
ATOM 1462 C CA . GLN B 1 83 ? -6.102 -10.492 -5.273 1 98.81 83 GLN B CA 1
ATOM 1463 C C . GLN B 1 83 ? -5.203 -10.172 -4.082 1 98.81 83 GLN B C 1
ATOM 1465 O O . GLN B 1 83 ? -5.684 -9.719 -3.039 1 98.81 83 GLN B O 1
ATOM 1470 N N . THR B 1 84 ? -3.947 -10.414 -4.227 1 98.94 84 THR B N 1
ATOM 1471 C CA . THR B 1 84 ? -2.998 -10.141 -3.152 1 98.94 84 THR B CA 1
ATOM 1472 C C . THR B 1 84 ? -2.939 -8.648 -2.852 1 98.94 84 THR B C 1
ATOM 1474 O O . THR B 1 84 ? -3.027 -8.242 -1.69 1 98.94 84 THR B O 1
ATOM 1477 N N . LEU B 1 85 ? -2.828 -7.852 -3.883 1 98.94 85 LEU B N 1
ATOM 1478 C CA . LEU B 1 85 ? -2.752 -6.406 -3.697 1 98.94 85 LEU B CA 1
ATOM 1479 C C . LEU B 1 85 ? -4.059 -5.859 -3.137 1 98.94 85 LEU B C 1
ATOM 1481 O O . LEU B 1 85 ? -4.051 -4.961 -2.291 1 98.94 85 LEU B O 1
ATOM 1485 N N . PHE B 1 86 ? -5.148 -6.398 -3.59 1 98.94 86 PHE B N 1
ATOM 1486 C CA . PHE B 1 86 ? -6.457 -5.992 -3.086 1 98.94 86 PHE B CA 1
ATOM 1487 C C . PHE B 1 86 ? -6.578 -6.285 -1.596 1 98.94 86 PHE B C 1
ATOM 1489 O O . PHE B 1 86 ? -6.996 -5.422 -0.822 1 98.94 86 PHE B O 1
ATOM 1496 N N . ASP B 1 87 ? -6.191 -7.469 -1.241 1 98.94 87 ASP B N 1
ATOM 1497 C CA . ASP B 1 87 ? -6.219 -7.836 0.171 1 98.94 87 ASP B CA 1
ATOM 1498 C C . ASP B 1 87 ? -5.371 -6.883 1.006 1 98.94 87 ASP B C 1
ATOM 1500 O O . ASP B 1 87 ? -5.738 -6.535 2.129 1 98.94 87 ASP B O 1
ATOM 1504 N N . SER B 1 88 ? -4.281 -6.504 0.468 1 98.94 88 SER B N 1
ATOM 1505 C CA . SER B 1 88 ? -3.408 -5.574 1.176 1 98.94 88 SER B CA 1
ATOM 1506 C C . SER B 1 88 ? -4.102 -4.238 1.417 1 98.94 88 SER B C 1
ATOM 1508 O O . SER B 1 88 ? -4.008 -3.674 2.51 1 98.94 88 SER B O 1
ATOM 1510 N N . VAL B 1 89 ? -4.82 -3.695 0.425 1 98.94 89 VAL B N 1
ATOM 1511 C CA . VAL B 1 89 ? -5.559 -2.447 0.586 1 98.94 89 VAL B CA 1
ATOM 1512 C C . VAL B 1 89 ? -6.652 -2.627 1.636 1 98.94 89 VAL B C 1
ATOM 1514 O O . VAL B 1 89 ? -6.836 -1.769 2.504 1 98.94 89 VAL B O 1
ATOM 1517 N N . ARG B 1 90 ? -7.336 -3.711 1.508 1 98.88 90 ARG B N 1
ATOM 1518 C CA . ARG B 1 90 ? -8.383 -3.994 2.48 1 98.88 90 ARG B CA 1
ATOM 1519 C C . ARG B 1 90 ? -7.836 -3.977 3.902 1 98.88 90 ARG B C 1
ATOM 1521 O O . ARG B 1 90 ? -8.406 -3.34 4.789 1 98.88 90 ARG B O 1
ATOM 1528 N N . ILE B 1 91 ? -6.777 -4.695 4.152 1 98.88 91 ILE B N 1
ATOM 1529 C CA . ILE B 1 91 ? -6.141 -4.762 5.461 1 98.88 91 ILE B CA 1
ATOM 1530 C C . ILE B 1 91 ? -5.785 -3.355 5.934 1 98.88 91 ILE B C 1
ATOM 1532 O O . ILE B 1 91 ? -6.051 -2.996 7.082 1 98.88 91 ILE B O 1
ATOM 1536 N N . GLY B 1 92 ? -5.207 -2.531 5.059 1 98.88 92 GLY B N 1
ATOM 1537 C CA . GLY B 1 92 ? -4.82 -1.171 5.395 1 98.88 92 GLY B CA 1
ATOM 1538 C C . GLY B 1 92 ? -5.996 -0.291 5.773 1 98.88 92 GLY B C 1
ATOM 1539 O O . GLY B 1 92 ? -5.938 0.447 6.758 1 98.88 92 GLY B O 1
ATOM 1540 N N . LEU B 1 93 ? -7.066 -0.337 4.992 1 98.81 93 LEU B N 1
ATOM 1541 C CA . LEU B 1 93 ? -8.227 0.509 5.246 1 98.81 93 LEU B CA 1
ATOM 1542 C C . LEU B 1 93 ? -8.977 0.042 6.492 1 98.81 93 LEU B C 1
ATOM 1544 O O . LEU B 1 93 ? -9.531 0.858 7.23 1 98.81 93 LEU B O 1
ATOM 1548 N N . GLU B 1 94 ? -9 -1.267 6.715 1 98.81 94 GLU B N 1
ATOM 1549 C CA . GLU B 1 94 ? -9.578 -1.779 7.953 1 98.81 94 GLU B CA 1
ATOM 1550 C C . GLU B 1 94 ? -8.789 -1.291 9.172 1 98.81 94 GLU B C 1
ATOM 1552 O O . GLU B 1 94 ? -9.375 -0.92 10.188 1 98.81 94 GLU B O 1
ATOM 1557 N N . ASN B 1 95 ? -7.465 -1.336 9.078 1 98.69 95 ASN B N 1
ATOM 1558 C CA . ASN B 1 95 ? -6.621 -0.843 10.164 1 98.69 95 ASN B CA 1
ATOM 1559 C C . ASN B 1 95 ? -6.84 0.648 10.406 1 98.69 95 ASN B C 1
ATOM 1561 O O . ASN B 1 95 ? -6.902 1.091 11.555 1 98.69 95 ASN B O 1
ATOM 1565 N N . LEU B 1 96 ? -6.926 1.463 9.328 1 98.31 96 LEU B N 1
ATOM 1566 C CA . LEU B 1 96 ? -7.199 2.889 9.469 1 98.31 96 LEU B CA 1
ATOM 1567 C C . LEU B 1 96 ? -8.555 3.119 10.133 1 98.31 96 LEU B C 1
ATOM 1569 O O . LEU B 1 96 ? -8.695 4.023 10.953 1 98.31 96 LEU B O 1
ATOM 1573 N N . ALA B 1 97 ? -9.562 2.344 9.734 1 98.5 97 ALA B N 1
ATOM 1574 C CA . ALA B 1 97 ? -10.891 2.477 10.328 1 98.5 97 ALA B CA 1
ATOM 1575 C C . ALA B 1 97 ? -10.844 2.234 11.836 1 98.5 97 ALA B C 1
ATOM 1577 O O . ALA B 1 97 ? -11.578 2.867 12.594 1 98.5 97 ALA B O 1
ATOM 1578 N N . GLU B 1 98 ? -10.008 1.319 12.211 1 98.19 98 GLU B N 1
ATOM 1579 C CA . GLU B 1 98 ? -9.867 0.99 13.625 1 98.19 98 GLU B CA 1
ATOM 1580 C C . GLU B 1 98 ? -9.117 2.088 14.375 1 98.19 98 GLU B C 1
ATOM 1582 O O . GLU B 1 98 ? -9.5 2.459 15.484 1 98.19 98 GLU B O 1
ATOM 1587 N N . ASN B 1 99 ? -8.086 2.674 13.805 1 97.06 99 ASN B N 1
ATOM 1588 C CA . ASN B 1 99 ? -7.176 3.551 14.523 1 97.06 99 ASN B CA 1
ATOM 1589 C C . ASN B 1 99 ? -7.477 5.023 14.258 1 97.06 99 ASN B C 1
ATOM 1591 O O . ASN B 1 99 ? -6.949 5.902 14.938 1 97.06 99 ASN B O 1
ATOM 1595 N N . SER B 1 100 ? -8.266 5.324 13.32 1 97.12 100 SER B N 1
ATOM 1596 C CA . SER B 1 100 ? -8.711 6.66 12.93 1 97.12 100 SER B CA 1
ATOM 1597 C C . SER B 1 100 ? -10.203 6.676 12.617 1 97.12 100 SER B C 1
ATOM 1599 O O . SER B 1 100 ? -10.617 7.16 11.562 1 97.12 100 SER B O 1
ATOM 1601 N N . SER B 1 101 ? -10.953 6.203 13.531 1 97 101 SER B N 1
ATOM 1602 C CA . SER B 1 101 ? -12.383 5.996 13.328 1 97 101 SER B CA 1
ATOM 1603 C C . SER B 1 101 ? -13.117 7.324 13.188 1 97 101 SER B C 1
ATOM 1605 O O . SER B 1 101 ? -14.25 7.367 12.703 1 97 101 SER B O 1
ATOM 1607 N N . GLU B 1 102 ? -12.484 8.352 13.555 1 95.81 102 GLU B N 1
ATOM 1608 C CA . GLU B 1 102 ? -13.086 9.672 13.406 1 95.81 102 GLU B CA 1
ATOM 1609 C C . GLU B 1 102 ? -13.055 10.125 11.945 1 95.81 102 GLU B C 1
ATOM 1611 O O . GLU B 1 102 ? -13.797 11.031 11.562 1 95.81 102 GLU B O 1
ATOM 1616 N N . TYR B 1 103 ? -12.25 9.531 11.156 1 96.12 103 TYR B N 1
ATOM 1617 C CA . TYR B 1 103 ? -12.086 9.984 9.781 1 96.12 103 TYR B CA 1
ATOM 1618 C C . TYR B 1 103 ? -12.477 8.891 8.797 1 96.12 103 TYR B C 1
ATOM 1620 O O . TYR B 1 103 ? -12.828 9.18 7.648 1 96.12 103 TYR B O 1
ATOM 1628 N N . VAL B 1 104 ? -12.281 7.641 9.188 1 97.69 104 VAL B N 1
ATOM 1629 C CA . VAL B 1 104 ? -12.453 6.52 8.266 1 97.69 104 VAL B CA 1
ATOM 1630 C C . VAL B 1 104 ? -13.492 5.547 8.82 1 97.69 104 VAL B C 1
ATOM 1632 O O . VAL B 1 104 ? -13.367 5.078 9.953 1 97.69 104 VAL B O 1
ATOM 1635 N N . ALA B 1 105 ? -14.453 5.199 8.031 1 98.25 105 ALA B N 1
ATOM 1636 C CA . ALA B 1 105 ? -15.469 4.227 8.414 1 98.25 105 ALA B CA 1
ATOM 1637 C C . ALA B 1 105 ? -15 2.801 8.133 1 98.25 105 ALA B C 1
ATOM 1639 O O . ALA B 1 105 ? -14.125 2.586 7.289 1 98.25 105 ALA B O 1
ATOM 1640 N N . GLN B 1 106 ? -15.578 1.815 8.859 1 98.69 106 GLN B N 1
ATOM 1641 C CA . GLN B 1 106 ? -15.336 0.418 8.523 1 98.69 106 GLN B CA 1
ATOM 1642 C C . GLN B 1 106 ? -15.766 0.115 7.086 1 98.69 106 GLN B C 1
ATOM 1644 O O . GLN B 1 106 ? -16.875 0.476 6.676 1 98.69 106 GLN B O 1
ATOM 1649 N N . PRO B 1 107 ? -14.891 -0.556 6.363 1 98.75 107 PRO B N 1
ATOM 1650 C CA . PRO B 1 107 ? -15.266 -0.874 4.984 1 98.75 107 PRO B CA 1
ATOM 1651 C C . PRO B 1 107 ? -16.5 -1.764 4.895 1 98.75 107 PRO B C 1
ATOM 1653 O O . PRO B 1 107 ? -16.719 -2.621 5.758 1 98.75 107 PRO B O 1
ATOM 1656 N N . ILE B 1 108 ? -17.25 -1.588 3.848 1 98.75 108 ILE B N 1
ATOM 1657 C CA . ILE B 1 108 ? -18.406 -2.428 3.535 1 98.75 108 ILE B CA 1
ATOM 1658 C C . ILE B 1 108 ? -18.016 -3.451 2.469 1 98.75 108 ILE B C 1
ATOM 1660 O O . ILE B 1 108 ? -17.344 -3.119 1.494 1 98.75 108 ILE B O 1
ATOM 1664 N N . ILE B 1 109 ? -18.406 -4.66 2.656 1 98.12 109 ILE B N 1
ATOM 1665 C CA . ILE B 1 109 ? -18.141 -5.711 1.684 1 98.12 109 ILE B CA 1
ATOM 1666 C C . ILE B 1 109 ? -19.453 -6.168 1.039 1 98.12 109 ILE B C 1
ATOM 1668 O O . ILE B 1 109 ? -20.422 -6.473 1.737 1 98.12 109 ILE B O 1
ATOM 1672 N N . LYS B 1 110 ? -19.344 -6.23 -0.247 1 97.69 110 LYS B N 1
ATOM 1673 C CA . LYS B 1 110 ? -20.5 -6.703 -1.013 1 97.69 110 LYS B CA 1
ATOM 1674 C C . LYS B 1 110 ? -20.156 -7.988 -1.767 1 97.69 110 LYS B C 1
ATOM 1676 O O . LYS B 1 110 ? -19.031 -8.164 -2.24 1 97.69 110 LYS B O 1
#

Foldseek 3Di:
DKAKEWEADPLGTFKMKIFQLFDDDPPVSVVLSVQLCCLPVVLQVCLCVVQVFGWDWDADPRGGIIMTGDGPDGDPVSSVSNRVSVVVSLVSLQVCCVVVVVNGHRYHYD/DKAKEWEADPLGTFKMKIFQLFDDDPPVSVVLSVQLCCLPVVLQVCLCVVQVFGWDWDADPRGGIIMTGDGPDGDPVSSVSNRVSVVVSLVSLQVCCVVVVVNGHNYHYD

Sequence (220 aa):
MIQAVFTKGASGWSEMEVSGHAGSGEYGFDIVCSAVSMLTLNFANSVEVLTGREAQIEMADEGGYLRILRPQGLTPDQEKVWQTLFDSVRIGLENLAENSSEYVAQPIIKMIQAVFTKGASGWSEMEVSGHAGSGEYGFDIVCSAVSMLTLNFANSVEVLTGREAQIEMADEGGYLRILRPQGLTPDQEKVWQTLFDSVRIGLENLAENSSEYVAQPIIK